Protein AF-A0A397A478-F1 (afdb_monomer_lite)

Foldseek 3Di:
DFQLVVQVVVCVVVVPPPFDKWKWKPPDLQDIHTPPDRGDHCVSVVDDPPIDIDMDGDDDDDDPDDPPPDDQDPQNDPNSVSLQVVQKAKEKEWEFDFPPFAQLQDGDRCCDDPDRDTDIDIDTDGQQAALQRVLQVVLVVDVLAPGSQQKKKFAQAPVPGTPSVDTDQPVVRRPPGSNNRQVVHDPDDDGHYIYIYGHDPVAGSVQQVQWDKDWDADDPPDPVCVPVPDRIGIGTHHQQAFQLNVVVSVCCVRDPDDPDPDPDDDDPDDDWDFDDDVVPHTPDIDDRRHGPNVVPPDPPDD

Radius of gyration: 30.23 Å; chains: 1; bounding box: 78×45×81 Å

Secondary structure (DSSP, 8-state):
-BHHHHHHHHHHHHT--S--EEEEEEEETTEEEE---TTSBTTTTT--TT-EEEEEE------SS---S----SS-SHHHHHHHHHHEEEEEEEE-BPPTT--GGG---B---TTS---EEEEEEETT-BHHHHHHHHHHH-TT--SGGGEEEE---TTTS--TTS---HHHHTT-BHHHHHHTT-SS-PPPEEEEEEPPTT--HHHHHHSEEEEE---TT-GGGTT-S-S-EEEEE-TT-BHHHHHHHHHHHHSPPPS-------------EEEEETTTEEEEEE-TTSBHHHHT------

Sequence (302 aa):
MTVSELSRLIQQHLRTPAAPLDMYELLQPESINLLDNPHATLVDSELQHGDIIVVQESIPPPNNRNDQDHVLPTYPSAPLYFDYLLNRVDISFYEVVLPANCSPSRAPLLCLDQQDKVVTTTLTCLLSQSYDSIVAQLAAHVTAIPDALHVRLFPSSSSSGPKLDAPFLHRTSRQLTLRGMVDATQASPHPLSLYYQVLPPSFSILDLERMVKWTLHLSPYEPRWLHASLHVHELLLDPADTVEDALVKLQAHILPPRDDDKEEDGSVMTWHLVETRDRSTIVKIHPPDTAVASVFVSPSAP

InterPro domains:
  IPR024729 Ubiquitin carboxyl-terminal hydrolase 7, ICP0-binding domain [PF12436] (2-176)

Structure (mmCIF, N/CA/C/O backbone):
data_AF-A0A397A478-F1
#
_entry.id   AF-A0A397A478-F1
#
loop_
_atom_site.group_PDB
_atom_site.id
_atom_site.type_symbol
_atom_site.label_atom_id
_atom_site.label_alt_id
_atom_site.label_comp_id
_atom_site.label_asym_id
_atom_site.label_entity_id
_atom_site.label_seq_id
_atom_site.pdbx_PDB_ins_code
_atom_site.Cartn_x
_atom_site.Cartn_y
_atom_site.Cartn_z
_atom_site.occupancy
_atom_site.B_iso_or_equiv
_atom_site.auth_seq_id
_atom_site.auth_comp_id
_atom_site.auth_asym_id
_atom_site.auth_atom_id
_atom_site.pdbx_PDB_model_num
ATOM 1 N N . MET A 1 1 ? -31.685 -8.126 39.327 1.00 88.38 1 MET A N 1
ATOM 2 C CA . MET A 1 1 ? -30.927 -6.948 38.878 1.00 88.38 1 MET A CA 1
ATOM 3 C C . MET A 1 1 ? -31.199 -6.770 37.399 1.00 88.38 1 MET A C 1
ATOM 5 O O . MET A 1 1 ? -31.080 -7.753 36.671 1.00 88.38 1 MET A O 1
ATOM 9 N N . THR A 1 2 ? -31.636 -5.588 36.981 1.00 94.38 2 THR A N 1
ATOM 10 C CA . THR A 1 2 ? -31.838 -5.231 35.564 1.00 94.38 2 THR A CA 1
ATOM 11 C C . THR A 1 2 ? -30.630 -4.485 34.998 1.00 94.38 2 THR A C 1
ATOM 13 O O . THR A 1 2 ? -29.781 -4.002 35.754 1.00 94.38 2 THR A O 1
ATOM 16 N N . VAL A 1 3 ? -30.557 -4.356 33.671 1.00 92.38 3 VAL A N 1
ATOM 17 C CA . VAL A 1 3 ? -29.523 -3.561 32.982 1.00 92.38 3 VAL A CA 1
ATOM 18 C C . VAL A 1 3 ? -29.528 -2.097 33.452 1.00 92.38 3 VAL A C 1
ATOM 20 O O . VAL A 1 3 ? -28.476 -1.531 33.741 1.00 92.38 3 VAL A O 1
ATOM 23 N N . SER A 1 4 ? -30.705 -1.487 33.623 1.00 92.00 4 SER A N 1
ATOM 24 C CA . SER A 1 4 ? -30.831 -0.111 34.144 1.00 92.00 4 SER A CA 1
ATOM 25 C C . SER A 1 4 ? -30.367 0.041 35.598 1.00 92.00 4 SER A C 1
ATOM 27 O O . SER A 1 4 ? -29.719 1.033 35.940 1.00 92.00 4 SER A O 1
ATOM 29 N N . GLU A 1 5 ? -30.649 -0.938 36.464 1.00 93.00 5 GLU A N 1
ATOM 30 C CA . GLU A 1 5 ? -30.133 -0.952 37.838 1.00 93.00 5 GLU A CA 1
ATOM 31 C C . GLU A 1 5 ? -28.605 -1.050 37.865 1.00 93.00 5 GLU A C 1
ATOM 33 O O . GLU A 1 5 ? -27.964 -0.347 38.649 1.00 93.00 5 GLU A O 1
ATOM 38 N N . LEU A 1 6 ? -28.030 -1.881 36.992 1.00 91.75 6 LEU A N 1
ATOM 39 C CA . LEU A 1 6 ? -26.586 -2.025 36.839 1.00 91.75 6 LEU A CA 1
ATOM 40 C C . LEU A 1 6 ? -25.936 -0.732 36.327 1.00 91.75 6 LEU A C 1
ATOM 42 O O . LEU A 1 6 ? -24.971 -0.267 36.930 1.00 91.75 6 LEU A O 1
ATOM 46 N N . SER A 1 7 ? -26.505 -0.102 35.296 1.00 91.62 7 SER A N 1
ATOM 47 C CA . SER A 1 7 ? -26.047 1.196 34.778 1.00 91.62 7 SER A CA 1
ATOM 48 C C . SER A 1 7 ? -25.983 2.256 35.883 1.00 91.62 7 SER A C 1
ATOM 50 O O . SER A 1 7 ? -24.953 2.904 36.077 1.00 91.62 7 SER A O 1
ATOM 52 N N . ARG A 1 8 ? -27.032 2.352 36.713 1.00 90.56 8 ARG A N 1
ATOM 53 C CA . ARG A 1 8 ? -27.071 3.270 37.863 1.00 90.56 8 ARG A CA 1
ATOM 54 C C . ARG A 1 8 ? -25.961 2.981 38.879 1.00 90.56 8 ARG A C 1
ATOM 56 O O . ARG A 1 8 ? -25.372 3.916 39.420 1.00 90.56 8 ARG A O 1
ATOM 63 N N . LEU A 1 9 ? -25.681 1.709 39.173 1.00 92.19 9 LEU A N 1
ATOM 64 C CA . LEU A 1 9 ? -24.599 1.322 40.090 1.00 92.19 9 LEU A CA 1
ATOM 65 C C . LEU A 1 9 ? -23.220 1.678 39.521 1.00 92.19 9 LEU A C 1
ATOM 67 O O . LEU A 1 9 ? -22.371 2.182 40.258 1.00 92.19 9 LEU A O 1
ATOM 71 N N . ILE A 1 10 ? -23.012 1.475 38.219 1.00 91.44 10 ILE A N 1
ATOM 72 C CA . ILE A 1 10 ? -21.771 1.841 37.529 1.00 91.44 10 ILE A CA 1
ATOM 73 C C . ILE A 1 10 ? -21.575 3.360 37.547 1.00 91.44 10 ILE A C 1
ATOM 75 O O . ILE A 1 10 ? -20.509 3.819 37.943 1.00 91.44 10 ILE A O 1
ATOM 79 N N . GLN A 1 11 ? -22.602 4.151 37.226 1.00 89.88 11 GLN A N 1
ATOM 80 C CA . GLN A 1 11 ? -22.549 5.619 37.322 1.00 89.88 11 GLN A CA 1
ATOM 81 C C . GLN A 1 11 ? -22.180 6.090 38.737 1.00 89.88 11 GLN A C 1
ATOM 83 O O . GLN A 1 11 ? -21.323 6.958 38.914 1.00 89.88 11 GLN A O 1
ATOM 88 N N . GLN A 1 12 ? -22.779 5.479 39.769 1.00 89.56 12 GLN A N 1
ATOM 89 C CA . GLN A 1 12 ? -22.437 5.767 41.166 1.00 89.56 12 GLN A CA 1
ATOM 90 C C . GLN A 1 12 ? -20.972 5.447 41.482 1.00 89.56 12 GLN A C 1
ATOM 92 O O . GLN A 1 12 ? -20.322 6.203 42.206 1.00 89.56 12 GLN A O 1
ATOM 97 N N . HIS A 1 13 ? -20.449 4.349 40.936 1.00 89.44 13 HIS A N 1
ATOM 98 C CA . HIS A 1 13 ? -19.063 3.937 41.128 1.00 89.44 13 HIS A CA 1
ATOM 99 C C . HIS A 1 13 ? -18.068 4.854 40.400 1.00 89.44 13 HIS A C 1
ATOM 101 O O . HIS A 1 13 ? -17.088 5.294 40.999 1.00 89.44 13 HIS A O 1
ATOM 107 N N . LEU A 1 14 ? -18.349 5.186 39.136 1.00 87.25 14 LEU A N 1
ATOM 108 C CA . LEU A 1 14 ? -17.526 6.058 38.292 1.00 87.25 14 LEU A CA 1
ATOM 109 C C . LEU A 1 14 ? -17.574 7.531 38.716 1.00 87.25 14 LEU A C 1
ATOM 111 O O . LEU A 1 14 ? -16.766 8.329 38.247 1.00 87.25 14 LEU A O 1
ATOM 115 N N . ARG A 1 15 ? -18.495 7.898 39.619 1.00 85.88 15 ARG A N 1
ATOM 116 C CA . ARG A 1 15 ? -18.748 9.284 40.050 1.00 85.88 15 ARG A CA 1
ATOM 117 C C . ARG A 1 15 ? -19.079 10.212 38.876 1.00 85.88 15 ARG A C 1
ATOM 119 O O . ARG A 1 15 ? -18.847 11.417 38.965 1.00 85.88 15 ARG A O 1
ATOM 126 N N . THR A 1 16 ? -19.639 9.663 37.800 1.00 72.94 16 THR A N 1
ATOM 127 C CA . THR A 1 16 ? -20.087 10.414 36.628 1.00 72.94 16 THR A CA 1
ATOM 128 C C . THR A 1 16 ? -21.552 10.825 36.824 1.00 72.94 16 THR A C 1
ATOM 130 O O . THR A 1 16 ? -22.428 9.971 36.992 1.00 72.94 16 THR A O 1
ATOM 133 N N . PRO A 1 17 ? -21.859 12.134 36.896 1.00 62.59 17 PRO A N 1
ATOM 134 C CA . PRO A 1 17 ? -23.212 12.593 37.182 1.00 62.59 17 PRO A CA 1
ATOM 135 C C . PRO A 1 17 ? -24.115 12.456 35.950 1.00 62.59 17 PRO A C 1
ATOM 137 O O . PRO A 1 17 ? -23.878 13.109 34.944 1.00 62.59 17 PRO A O 1
ATOM 140 N N . ALA A 1 18 ? -25.178 11.652 36.072 1.00 66.44 18 ALA A N 1
ATOM 141 C CA . ALA A 1 18 ? -26.400 11.622 35.248 1.00 66.44 18 ALA A CA 1
ATOM 142 C C . ALA A 1 18 ? -26.272 11.501 33.711 1.00 66.44 18 ALA A C 1
ATOM 144 O O . ALA A 1 18 ? -27.301 11.460 33.035 1.00 66.44 18 ALA A O 1
ATOM 145 N N . ALA A 1 19 ? -25.065 11.423 33.151 1.00 73.75 19 ALA A N 1
ATOM 146 C CA . ALA A 1 19 ? -24.869 11.203 31.729 1.00 73.75 19 ALA A CA 1
ATOM 147 C C . ALA A 1 19 ? -25.345 9.786 31.360 1.00 73.75 19 ALA A C 1
ATOM 149 O O . ALA A 1 19 ? -24.976 8.826 32.052 1.00 73.75 19 ALA A O 1
ATOM 150 N N . PRO A 1 20 ? -26.181 9.631 30.316 1.00 83.44 20 PRO A N 1
ATOM 151 C CA . PRO A 1 20 ? -26.543 8.311 29.818 1.00 83.44 20 PRO A CA 1
ATOM 152 C C . PRO A 1 20 ? -25.269 7.538 29.455 1.00 83.44 20 PRO A C 1
ATOM 154 O O . PRO A 1 20 ? -24.313 8.120 28.942 1.00 83.44 20 PRO A O 1
ATOM 157 N N . LEU A 1 21 ? -25.243 6.251 29.799 1.00 89.31 21 LEU A N 1
ATOM 158 C CA . LEU A 1 21 ? -24.135 5.358 29.480 1.00 89.31 21 LEU A CA 1
ATOM 159 C C . LEU A 1 21 ? -24.593 4.333 28.454 1.00 89.31 21 LEU A C 1
ATOM 161 O O . LEU A 1 21 ? -25.630 3.695 28.649 1.00 89.31 21 LEU A O 1
ATOM 165 N N . ASP A 1 22 ? -23.758 4.108 27.449 1.00 92.19 22 ASP A N 1
ATOM 166 C CA . ASP A 1 22 ? -23.839 2.908 26.632 1.00 92.19 22 ASP A CA 1
ATOM 167 C C . ASP A 1 22 ? -23.056 1.807 27.348 1.00 92.19 22 ASP A C 1
ATOM 169 O O . ASP A 1 22 ? -21.901 2.001 27.748 1.00 92.19 22 ASP A O 1
ATOM 173 N N . MET A 1 23 ? -23.688 0.651 27.521 1.00 94.06 23 MET A N 1
ATOM 174 C CA . MET A 1 23 ? -23.064 -0.523 28.118 1.00 94.06 23 MET A CA 1
ATOM 175 C C . MET A 1 23 ? -22.967 -1.621 27.075 1.00 94.06 23 MET A C 1
ATOM 177 O O . MET A 1 23 ? -23.972 -1.992 26.473 1.00 94.06 23 MET A O 1
ATOM 181 N N . TYR A 1 24 ? -21.773 -2.162 26.903 1.00 95.56 24 TYR A N 1
ATOM 182 C CA . TYR A 1 24 ? -21.497 -3.237 25.972 1.00 95.56 24 TYR A CA 1
ATOM 183 C C . TYR A 1 24 ? -20.975 -4.453 26.721 1.00 95.56 24 TYR A C 1
ATOM 185 O O . TYR A 1 24 ? -20.144 -4.330 27.618 1.00 95.56 24 TYR A O 1
ATOM 193 N N . GLU A 1 25 ? -21.421 -5.629 26.327 1.00 95.56 25 GLU A N 1
ATOM 194 C CA . GLU A 1 25 ? -20.822 -6.894 26.711 1.00 95.56 25 GLU A CA 1
ATOM 195 C C . GLU A 1 25 ? -19.693 -7.237 25.733 1.00 95.56 25 GLU A C 1
ATOM 197 O O . GLU A 1 25 ? -19.892 -7.279 24.516 1.00 95.56 25 GLU A O 1
ATOM 202 N N . LEU A 1 26 ? -18.494 -7.472 26.266 1.00 95.19 26 LEU A N 1
ATOM 203 C CA . LEU A 1 26 ? -17.342 -7.944 25.505 1.00 95.19 26 LEU A CA 1
ATOM 204 C C . LEU A 1 26 ? -17.299 -9.476 25.570 1.00 95.19 26 LEU A C 1
ATOM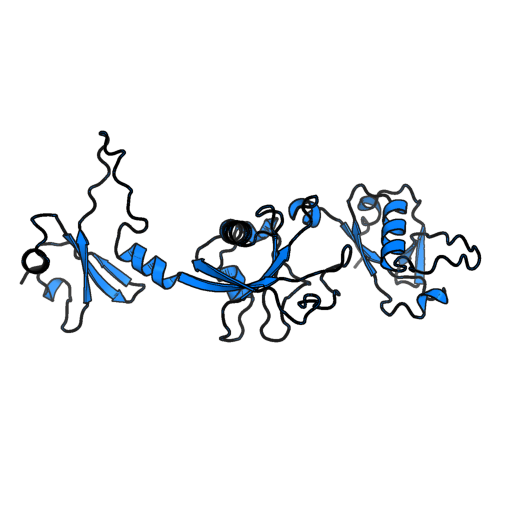 206 O O . LEU A 1 26 ? -16.738 -10.039 26.509 1.00 95.19 26 LEU A O 1
ATOM 210 N N . LEU A 1 27 ? -17.865 -10.135 24.556 1.00 91.69 27 LEU A N 1
ATOM 211 C CA . LEU A 1 27 ? -17.805 -11.595 24.417 1.00 91.69 27 LEU A CA 1
ATOM 212 C C . LEU A 1 27 ? -16.428 -12.036 23.905 1.00 91.69 27 LEU A C 1
ATOM 214 O O . LEU A 1 27 ? -15.796 -12.942 24.446 1.00 91.69 27 LEU A O 1
ATOM 218 N N . GLN A 1 28 ? -15.964 -11.376 22.844 1.00 91.25 28 GLN A N 1
ATOM 219 C CA . GLN A 1 28 ? -14.652 -11.541 22.216 1.00 91.25 28 GLN A CA 1
ATOM 220 C C . GLN A 1 28 ? -14.217 -10.188 21.637 1.00 91.25 28 GLN A C 1
ATOM 222 O O . GLN A 1 28 ? -15.081 -9.347 21.391 1.00 91.25 28 GLN A O 1
ATOM 227 N N . PRO A 1 29 ? -12.921 -9.948 21.376 1.00 87.25 29 PRO A N 1
ATOM 228 C CA . PRO A 1 29 ? -12.470 -8.701 20.752 1.00 87.25 29 PRO A CA 1
ATOM 229 C C . PRO A 1 29 ? -13.237 -8.317 19.471 1.00 87.25 29 PRO A C 1
ATOM 231 O O . PRO A 1 29 ? -13.472 -7.137 19.233 1.00 87.25 29 PRO A O 1
ATOM 234 N N . GLU A 1 30 ? -13.655 -9.301 18.669 1.00 90.44 30 GLU A N 1
ATOM 235 C CA . GLU A 1 30 ? -14.424 -9.128 17.428 1.00 90.44 30 GLU A CA 1
ATOM 236 C C . GLU A 1 30 ? -15.945 -9.029 17.657 1.00 90.44 30 GLU A C 1
ATOM 238 O O . GLU A 1 30 ? -16.684 -8.665 16.742 1.00 90.44 30 GLU A O 1
ATOM 243 N N . SER A 1 31 ? -16.428 -9.391 18.850 1.00 93.12 31 SER A N 1
ATOM 244 C CA . SER A 1 31 ? -17.849 -9.555 19.169 1.00 93.12 31 SER A CA 1
ATOM 245 C C . SER A 1 31 ? -18.213 -8.788 20.435 1.00 93.12 31 SER A C 1
ATOM 247 O O . SER A 1 31 ? -18.041 -9.274 21.556 1.00 93.12 31 SER A O 1
ATOM 249 N N . ILE A 1 32 ? -18.751 -7.586 20.234 1.00 94.19 32 ILE A N 1
ATOM 250 C CA . ILE A 1 32 ? -19.126 -6.651 21.296 1.00 94.19 32 ILE A CA 1
ATOM 251 C C . ILE A 1 32 ? -20.595 -6.280 21.124 1.00 94.19 32 ILE A C 1
ATOM 253 O O . ILE A 1 32 ? -20.964 -5.651 20.131 1.00 94.19 32 ILE A O 1
ATOM 257 N N . ASN A 1 33 ? -21.423 -6.650 22.098 1.00 92.94 33 ASN A N 1
ATOM 258 C CA . ASN A 1 33 ? -22.874 -6.498 22.026 1.00 92.94 33 ASN A CA 1
ATOM 259 C C . ASN A 1 33 ? -23.348 -5.342 22.898 1.00 92.94 33 ASN A C 1
ATOM 261 O O . ASN A 1 33 ? -22.976 -5.251 24.062 1.00 92.94 33 ASN A O 1
ATOM 265 N N . LEU A 1 34 ? -24.194 -4.466 22.359 1.00 93.88 34 LEU A N 1
ATOM 266 C CA . LEU A 1 34 ? -24.833 -3.415 23.147 1.00 93.88 34 LEU A CA 1
ATOM 267 C C . LEU A 1 34 ? -25.937 -4.019 24.028 1.00 93.88 34 LEU A C 1
ATOM 269 O O . LEU A 1 34 ? -26.804 -4.734 23.534 1.00 93.88 34 LEU A O 1
ATOM 273 N N . LEU A 1 35 ? -25.942 -3.672 25.313 1.00 93.62 35 LEU A N 1
ATOM 274 C CA . LEU A 1 35 ? -27.022 -3.992 26.246 1.00 93.62 35 LEU A CA 1
ATOM 275 C C . LEU A 1 35 ? -28.136 -2.945 26.106 1.00 93.62 35 LEU A C 1
ATOM 277 O O . LEU A 1 35 ? -28.264 -2.022 26.911 1.00 93.62 35 LEU A O 1
ATOM 281 N N . ASP A 1 36 ? -28.912 -3.068 25.032 1.00 88.62 36 ASP A N 1
ATOM 282 C CA . ASP A 1 36 ? -29.881 -2.071 24.568 1.00 88.62 36 ASP A CA 1
ATOM 283 C C . ASP A 1 36 ? -31.212 -2.072 25.338 1.00 88.62 36 ASP A C 1
ATOM 285 O O . ASP A 1 36 ? -31.909 -1.055 25.378 1.00 88.62 36 ASP A O 1
ATOM 289 N N . ASN A 1 37 ? -31.569 -3.190 25.976 1.00 91.88 37 ASN A N 1
ATOM 290 C CA . ASN A 1 37 ? -32.809 -3.329 26.727 1.00 91.88 37 ASN A CA 1
ATOM 291 C C . ASN A 1 37 ? -32.610 -3.005 28.223 1.00 91.88 37 ASN A C 1
ATOM 293 O O . ASN A 1 37 ? -32.186 -3.871 28.993 1.00 91.88 37 ASN A O 1
ATOM 297 N N . PRO A 1 38 ? -33.003 -1.806 28.700 1.00 89.56 38 PRO A N 1
ATOM 298 C CA . PRO A 1 38 ? -32.800 -1.396 30.092 1.00 89.56 38 PRO A CA 1
ATOM 299 C C . PRO A 1 38 ? -33.624 -2.212 31.100 1.00 89.56 38 PRO A C 1
ATOM 301 O O . PRO A 1 38 ? -33.331 -2.186 32.302 1.00 89.56 38 PRO A O 1
ATOM 304 N N . HIS A 1 39 ? -34.673 -2.896 30.636 1.00 94.06 39 HIS A N 1
ATOM 305 C CA . HIS A 1 39 ? -35.588 -3.677 31.465 1.00 94.06 39 HIS A CA 1
ATOM 306 C C . HIS A 1 39 ? -35.244 -5.165 31.498 1.00 94.06 39 HIS A C 1
ATOM 308 O O . HIS A 1 39 ? -35.776 -5.869 32.357 1.00 94.06 39 HIS A O 1
ATOM 314 N N . ALA A 1 40 ? -34.359 -5.634 30.613 1.00 93.00 40 ALA A N 1
ATOM 315 C CA . ALA A 1 40 ? -33.864 -7.001 30.660 1.00 93.00 40 ALA A CA 1
ATOM 316 C C . ALA A 1 40 ? -33.177 -7.257 32.008 1.00 93.00 40 ALA A C 1
ATOM 318 O O . ALA A 1 40 ? -32.459 -6.398 32.544 1.00 93.00 40 ALA A O 1
ATOM 319 N N . THR A 1 41 ? -33.426 -8.430 32.590 1.00 93.75 41 THR A N 1
ATOM 320 C CA . THR A 1 41 ? -32.616 -8.887 33.717 1.00 93.75 41 THR A CA 1
ATOM 321 C C . THR A 1 41 ? -31.246 -9.313 33.207 1.00 93.75 41 THR A C 1
ATOM 323 O O . THR A 1 41 ? -31.096 -9.676 32.046 1.00 93.75 41 THR A O 1
ATOM 326 N N . LEU A 1 42 ? -30.236 -9.315 34.077 1.00 90.50 42 LEU A N 1
ATOM 327 C CA . LEU A 1 42 ? -28.903 -9.780 33.672 1.00 90.50 42 LEU A CA 1
ATOM 328 C C . LEU A 1 42 ? -28.905 -11.236 33.183 1.00 90.50 42 LEU A C 1
ATOM 330 O O . LEU A 1 42 ? -28.100 -11.587 32.336 1.00 90.50 42 LEU A O 1
ATOM 334 N N . VAL A 1 43 ? -29.836 -12.057 33.682 1.00 90.25 43 VAL A N 1
ATOM 335 C CA . VAL A 1 43 ? -30.025 -13.439 33.220 1.00 90.25 43 VAL A CA 1
ATOM 336 C C . VAL A 1 43 ? -30.632 -13.469 31.816 1.00 90.25 43 VAL A C 1
ATOM 338 O O . VAL A 1 43 ? -30.203 -14.277 31.001 1.00 90.25 43 VAL A O 1
ATOM 341 N N . ASP A 1 44 ? -31.589 -12.581 31.517 1.00 91.06 44 ASP A N 1
ATOM 342 C CA . ASP A 1 44 ? -32.181 -12.464 30.173 1.00 91.06 44 ASP A CA 1
ATOM 343 C C . ASP A 1 44 ? -31.168 -11.954 29.139 1.00 91.06 44 ASP A C 1
ATOM 345 O O . ASP A 1 44 ? -31.293 -12.254 27.957 1.00 91.06 44 ASP A O 1
ATOM 349 N N . SER A 1 45 ? -30.173 -11.183 29.585 1.00 88.88 45 SER A N 1
ATOM 350 C CA . SER A 1 45 ? -29.025 -10.755 28.777 1.00 88.88 45 SER A CA 1
ATOM 351 C C . SER A 1 45 ? -27.908 -11.801 28.704 1.00 88.88 45 SER A C 1
ATOM 353 O O . SER A 1 45 ? -26.837 -11.479 28.216 1.00 88.88 45 SER A O 1
ATOM 355 N N . GLU A 1 46 ? -28.133 -13.014 29.219 1.00 91.00 46 GLU A N 1
ATOM 356 C CA . GLU A 1 46 ? -27.163 -14.118 29.256 1.00 91.00 46 GLU A CA 1
ATOM 357 C C . GLU A 1 46 ? -25.840 -13.814 29.989 1.00 91.00 46 GLU A C 1
ATOM 359 O O . GLU A 1 46 ? -24.914 -14.615 29.910 1.00 91.00 46 GLU A O 1
ATOM 364 N N . LEU A 1 47 ? -25.777 -12.741 30.791 1.00 91.44 47 LEU A N 1
ATOM 365 C CA . LEU A 1 47 ? -24.573 -12.352 31.530 1.00 91.44 47 LEU A CA 1
ATOM 366 C C . LEU A 1 47 ? -24.244 -13.358 32.644 1.00 91.44 47 LEU A C 1
ATOM 368 O O . LEU A 1 47 ? -25.054 -13.643 33.535 1.00 91.44 47 LEU A O 1
ATOM 372 N N . GLN A 1 48 ? -23.008 -13.838 32.638 1.00 90.19 48 GLN A N 1
ATOM 373 C CA . GLN A 1 48 ? -22.438 -14.821 33.547 1.00 90.19 48 GLN A CA 1
ATOM 374 C C . GLN A 1 48 ? -21.302 -14.240 34.396 1.00 90.19 48 GLN A C 1
ATOM 376 O O . GLN A 1 48 ? -20.794 -13.132 34.214 1.00 90.19 48 GLN A O 1
ATOM 381 N N . HIS A 1 49 ? -20.896 -15.015 35.401 1.00 90.25 49 HIS A N 1
ATOM 382 C CA . HIS A 1 49 ? -19.732 -14.669 36.202 1.00 90.25 49 HIS A CA 1
ATOM 383 C C . HIS A 1 49 ? -18.454 -14.781 35.364 1.00 90.25 49 HIS A C 1
ATOM 385 O O . HIS A 1 49 ? -18.109 -15.871 34.915 1.00 90.25 49 HIS A O 1
ATOM 391 N N . GLY A 1 50 ? -17.727 -13.673 35.240 1.00 90.50 50 GLY A N 1
ATOM 392 C CA . GLY A 1 50 ? -16.500 -13.587 34.447 1.00 90.50 50 GLY A CA 1
ATOM 393 C C . GLY A 1 50 ? -16.637 -12.704 33.209 1.00 90.50 50 GLY A C 1
ATOM 394 O O . GLY A 1 50 ? -15.610 -12.316 32.654 1.00 90.50 50 GLY A O 1
ATOM 395 N N . ASP A 1 51 ? -17.864 -12.331 32.833 1.00 94.19 51 ASP A N 1
ATOM 396 C CA . ASP A 1 51 ? -18.107 -11.465 31.681 1.00 94.19 51 ASP A CA 1
ATOM 397 C C . ASP A 1 51 ? -17.620 -10.038 31.923 1.00 94.19 51 ASP A C 1
ATOM 399 O O . ASP A 1 51 ? -17.590 -9.526 33.051 1.00 94.19 51 ASP A O 1
ATOM 403 N N . ILE A 1 52 ? -17.232 -9.386 30.830 1.00 95.19 52 ILE A N 1
ATOM 404 C CA . ILE A 1 52 ? -16.655 -8.048 30.844 1.00 95.19 52 ILE A CA 1
ATOM 405 C C . ILE A 1 52 ? -17.672 -7.069 30.268 1.00 95.19 52 ILE A C 1
ATOM 407 O O . ILE A 1 52 ? -18.089 -7.189 29.118 1.00 95.19 52 ILE A O 1
ATOM 411 N N . ILE A 1 53 ? -18.019 -6.055 31.061 1.00 94.75 53 ILE A N 1
ATOM 412 C CA . ILE A 1 53 ? -18.875 -4.952 30.625 1.00 94.75 53 ILE A CA 1
ATOM 413 C C . ILE A 1 53 ? -18.006 -3.730 30.349 1.00 94.75 53 ILE A C 1
ATOM 415 O O . ILE A 1 53 ? -17.329 -3.213 31.241 1.00 94.75 53 ILE A O 1
ATOM 419 N N . VAL A 1 54 ? -18.049 -3.261 29.109 1.00 94.94 54 VAL A N 1
ATOM 420 C CA . VAL A 1 54 ? -17.420 -2.021 28.661 1.00 94.94 54 VAL A CA 1
ATOM 421 C C . VAL A 1 54 ? -18.458 -0.913 28.722 1.00 94.94 54 VAL A C 1
ATOM 423 O O . VAL A 1 54 ? -19.570 -1.063 28.224 1.00 94.94 54 VAL A O 1
ATOM 426 N N . VAL A 1 55 ? -18.103 0.213 29.332 1.00 92.94 55 VAL A N 1
ATOM 427 C CA . VAL A 1 55 ? -19.009 1.353 29.489 1.00 92.94 55 VAL A CA 1
ATOM 428 C C . VAL A 1 55 ? -18.393 2.610 28.906 1.00 92.94 55 VAL A C 1
ATOM 430 O O . VAL A 1 55 ? -17.197 2.854 29.061 1.00 92.94 55 VAL A O 1
ATOM 433 N N . GLN A 1 56 ? -19.221 3.416 28.255 1.00 90.38 56 GLN A N 1
ATOM 434 C CA . GLN A 1 56 ? -18.851 4.737 27.757 1.00 90.38 56 GLN A CA 1
ATOM 435 C C . GLN A 1 56 ? -20.015 5.706 27.951 1.00 90.38 56 GLN A C 1
ATOM 437 O O . GLN A 1 56 ? -21.168 5.287 28.049 1.00 90.38 56 GLN A O 1
ATOM 442 N N . GLU A 1 57 ? -19.725 7.001 27.990 1.00 88.50 57 GLU A N 1
ATOM 443 C CA . GLU A 1 57 ? -20.774 8.019 27.919 1.00 88.50 57 GLU A CA 1
ATOM 444 C C . GLU A 1 57 ? -21.457 7.953 26.547 1.00 88.50 57 GLU A C 1
ATOM 446 O O . GLU A 1 57 ? -20.785 7.875 25.516 1.00 88.50 57 GLU A O 1
ATOM 451 N N . SER A 1 58 ? -22.792 7.956 26.531 1.00 85.31 58 SER A N 1
ATOM 452 C CA . SER A 1 58 ? -23.555 7.940 25.286 1.00 85.31 58 SER A CA 1
ATOM 453 C C . SER A 1 58 ? -23.320 9.244 24.530 1.00 85.31 58 SER A C 1
ATOM 455 O O . SER A 1 58 ? -23.532 10.335 25.065 1.00 85.31 58 SER A O 1
ATOM 457 N N . ILE A 1 59 ? -22.924 9.137 23.263 1.00 80.44 59 ILE A N 1
ATOM 458 C CA . ILE A 1 59 ? -22.720 10.298 22.395 1.00 80.44 59 ILE A CA 1
ATOM 459 C C . ILE A 1 59 ? -24.071 10.651 21.756 1.00 80.44 59 ILE A C 1
ATOM 461 O O . ILE A 1 59 ? -24.588 9.863 20.959 1.00 80.44 59 ILE A O 1
ATOM 465 N N . PRO A 1 60 ? -24.680 11.806 22.085 1.00 71.50 60 PRO A N 1
ATOM 466 C CA . PRO A 1 60 ? -25.932 12.209 21.464 1.00 71.50 60 PRO A CA 1
ATOM 467 C C . PRO A 1 60 ? -25.732 12.457 19.959 1.00 71.50 60 PRO A C 1
ATOM 469 O O . PRO A 1 60 ? -24.660 12.906 19.543 1.00 71.50 60 PRO A O 1
ATOM 472 N N . PRO A 1 61 ? -26.751 12.196 19.120 1.00 66.94 61 PRO A N 1
ATOM 473 C CA . PRO A 1 61 ? -26.667 12.495 17.697 1.00 66.94 61 PRO A CA 1
ATOM 474 C C . PRO A 1 61 ? -26.414 13.997 17.490 1.00 66.94 61 PRO A C 1
ATOM 476 O O . PRO A 1 61 ? -26.935 14.809 18.263 1.00 66.94 61 PRO A O 1
ATOM 479 N N . PRO A 1 62 ? -25.649 14.389 16.454 1.00 63.59 62 PRO A N 1
ATOM 480 C CA . PRO A 1 62 ? -25.352 15.792 16.200 1.00 63.59 62 PRO A CA 1
ATOM 481 C C . PRO A 1 62 ? -26.662 16.555 15.981 1.00 63.59 62 PRO A C 1
ATOM 483 O O . PRO A 1 62 ? -27.377 16.337 15.001 1.00 63.59 62 PRO A O 1
ATOM 486 N N . ASN A 1 63 ? -27.004 17.445 16.911 1.00 57.00 63 ASN A N 1
ATOM 487 C CA . ASN A 1 63 ? -28.135 18.342 16.731 1.00 57.00 63 ASN A CA 1
ATOM 488 C C . ASN A 1 63 ? -27.754 19.400 15.685 1.00 57.00 63 ASN A C 1
ATOM 490 O O . ASN A 1 63 ? -26.670 19.971 15.734 1.00 57.00 63 ASN A O 1
ATOM 494 N N . ASN A 1 64 ? -28.672 19.710 14.762 1.00 52.94 64 ASN A N 1
ATOM 495 C CA . ASN A 1 64 ? -28.513 20.690 13.668 1.00 52.94 64 ASN A CA 1
ATOM 496 C C . ASN A 1 64 ? -28.296 22.156 14.126 1.00 52.94 64 ASN A C 1
ATOM 498 O O . ASN A 1 64 ? -28.615 23.093 13.394 1.00 52.94 64 ASN A O 1
ATOM 502 N N . ARG A 1 65 ? -27.833 22.400 15.354 1.00 50.78 65 ARG A N 1
ATOM 503 C CA . ARG A 1 65 ? -27.665 23.731 15.934 1.00 50.78 65 ARG A CA 1
ATOM 504 C C . ARG A 1 65 ? -26.314 23.831 16.640 1.00 50.78 65 ARG A C 1
ATOM 506 O O . ARG A 1 65 ? -26.204 23.491 17.804 1.00 50.78 65 ARG A O 1
ATOM 513 N N . ASN A 1 66 ? -25.341 24.383 15.922 1.00 50.06 66 ASN A N 1
ATOM 514 C CA . ASN A 1 66 ? -24.202 25.142 16.450 1.00 50.06 66 ASN A CA 1
ATOM 515 C C . ASN A 1 66 ? -23.207 24.464 17.416 1.00 50.06 66 ASN A C 1
ATOM 517 O O . ASN A 1 66 ? -22.426 25.185 18.028 1.00 50.06 66 ASN A O 1
ATOM 521 N N . ASP A 1 67 ? -23.123 23.138 17.490 1.00 51.84 67 ASP A N 1
ATOM 522 C CA . ASP A 1 67 ? -22.008 22.469 18.183 1.00 51.84 67 ASP A CA 1
ATOM 523 C C . ASP A 1 67 ? -20.818 22.277 17.223 1.00 51.84 67 ASP A C 1
ATOM 525 O O . ASP A 1 67 ? -20.493 21.167 16.811 1.00 51.84 67 ASP A O 1
ATOM 529 N N . GLN A 1 68 ? -20.189 23.381 16.801 1.00 50.53 68 GLN A N 1
ATOM 530 C CA . GLN A 1 68 ? -18.967 23.346 15.976 1.00 50.53 68 GLN A CA 1
ATOM 531 C C . GLN A 1 68 ? -17.679 23.117 16.791 1.00 50.53 68 GLN A C 1
ATOM 533 O O . GLN A 1 68 ? -16.623 22.927 16.193 1.00 50.53 68 GLN A O 1
ATOM 538 N N . ASP A 1 69 ? -17.762 23.075 18.126 1.00 53.84 69 ASP A N 1
ATOM 539 C CA . ASP A 1 69 ? -16.588 23.035 19.014 1.00 53.84 69 ASP A CA 1
ATOM 540 C C . ASP A 1 69 ? -16.313 21.667 19.669 1.00 53.84 69 ASP A C 1
ATOM 542 O O . ASP A 1 69 ? -15.295 21.499 20.345 1.00 53.84 69 ASP A O 1
ATOM 546 N N . HIS A 1 70 ? -17.163 20.656 19.467 1.00 56.41 70 HIS A N 1
ATOM 547 C CA . HIS A 1 70 ? -16.895 19.312 19.983 1.00 56.41 70 HIS A CA 1
ATOM 548 C C . HIS A 1 70 ? -16.141 18.473 18.948 1.00 56.41 70 HIS A C 1
ATOM 550 O O . HIS A 1 70 ? -16.719 17.953 17.995 1.00 56.41 70 HIS A O 1
ATOM 556 N N . VAL A 1 71 ? -14.827 18.325 19.155 1.00 62.19 71 VAL A N 1
ATOM 557 C CA . VAL A 1 71 ? -14.009 17.343 18.432 1.00 62.19 71 VAL A CA 1
ATOM 558 C C . VAL A 1 71 ? -14.583 15.958 18.724 1.00 62.19 71 VAL A C 1
ATOM 560 O O . VAL A 1 71 ? -14.466 15.456 19.842 1.00 62.19 71 VAL A O 1
ATOM 563 N N . LEU A 1 72 ? -15.239 15.358 17.729 1.00 68.06 72 LEU A N 1
ATOM 564 C CA . LEU A 1 72 ? -15.742 13.994 17.839 1.00 68.06 72 LEU A CA 1
ATOM 565 C C . LEU A 1 72 ? -14.568 13.040 18.114 1.00 68.06 72 LEU A C 1
ATOM 567 O O . LEU A 1 72 ? -13.513 13.176 17.485 1.00 68.06 72 LEU A O 1
ATOM 571 N N . PRO A 1 73 ? -14.726 12.075 19.035 1.00 75.44 73 PRO A N 1
ATOM 572 C CA . PRO A 1 73 ? -13.691 11.085 19.287 1.00 75.44 73 PRO A CA 1
ATOM 573 C C . PRO A 1 73 ? -13.426 10.262 18.022 1.00 75.44 73 PRO A C 1
ATOM 575 O O . PRO A 1 73 ? -14.358 9.889 17.309 1.00 75.44 73 PRO A O 1
ATOM 578 N N . THR A 1 74 ? -12.155 9.933 17.772 1.00 82.81 74 THR A N 1
ATOM 579 C CA . THR A 1 74 ? -11.729 9.118 16.618 1.00 82.81 74 THR A CA 1
ATOM 580 C C . THR A 1 74 ? -12.466 7.777 16.552 1.00 82.81 74 THR A C 1
ATOM 582 O O . THR A 1 74 ? -12.773 7.298 15.464 1.00 82.81 74 THR A O 1
ATOM 585 N N . TYR A 1 75 ? -12.786 7.200 17.715 1.00 88.25 75 TYR A N 1
ATOM 586 C CA . TYR A 1 75 ? -13.569 5.974 17.855 1.00 88.25 75 TYR A CA 1
ATOM 587 C C . TYR A 1 75 ? -14.745 6.243 18.807 1.00 88.25 75 TYR A C 1
ATOM 589 O O . TYR A 1 75 ? -14.555 6.224 20.022 1.00 88.25 75 TYR A O 1
ATOM 597 N N . PRO A 1 76 ? -15.947 6.545 18.282 1.00 88.44 76 PRO A N 1
ATOM 598 C CA . PRO A 1 76 ? -17.090 6.982 19.091 1.00 88.44 76 PRO A CA 1
ATOM 599 C C . PRO A 1 76 ? -17.808 5.852 19.839 1.00 88.44 76 PRO A C 1
ATOM 601 O O . PRO A 1 76 ? -18.731 6.109 20.609 1.00 88.44 76 PRO A O 1
ATOM 604 N N . SER A 1 77 ? -17.430 4.596 19.606 1.00 91.06 77 SER A N 1
ATOM 605 C CA . SER A 1 77 ? -18.036 3.452 20.280 1.00 91.06 77 SER A CA 1
ATOM 606 C C . SER A 1 77 ? -17.006 2.393 20.648 1.00 91.06 77 SER A C 1
ATOM 608 O O . SER A 1 77 ? -15.986 2.244 19.967 1.00 91.06 77 SER A O 1
ATOM 610 N N . ALA A 1 78 ? -17.300 1.629 21.702 1.00 92.06 78 ALA A N 1
ATOM 611 C CA . ALA A 1 78 ? -16.488 0.491 22.112 1.00 92.06 78 ALA A CA 1
ATOM 612 C C . ALA A 1 78 ? -16.248 -0.506 20.958 1.00 92.06 78 ALA A C 1
ATOM 614 O O . ALA A 1 78 ? -15.078 -0.801 20.711 1.00 92.06 78 ALA A O 1
ATOM 615 N N . PRO A 1 79 ? -17.259 -0.948 20.173 1.00 93.38 79 PRO A N 1
ATOM 616 C CA . PRO A 1 79 ? -17.019 -1.809 19.012 1.00 93.38 79 PRO A CA 1
ATOM 617 C C . PRO A 1 79 ? -15.974 -1.256 18.032 1.00 93.38 79 PRO A C 1
ATOM 619 O O . PRO A 1 79 ? -15.074 -1.982 17.622 1.00 93.38 79 PRO A O 1
ATOM 622 N N . LEU A 1 80 ? -16.033 0.041 17.706 1.00 91.88 80 LEU A N 1
ATOM 623 C CA . LEU A 1 80 ? -15.067 0.671 16.796 1.00 91.88 80 LEU A CA 1
ATOM 624 C C . LEU A 1 80 ? -13.664 0.783 17.405 1.00 91.88 80 LEU A C 1
ATOM 626 O O . LEU A 1 80 ? -12.671 0.673 16.690 1.00 91.88 80 LEU A O 1
ATOM 630 N N . TYR A 1 81 ? -13.563 0.994 18.719 1.00 93.25 81 TYR A N 1
ATOM 631 C CA . TYR A 1 81 ? -12.274 1.018 19.409 1.00 93.25 81 TYR A CA 1
ATOM 632 C C . TYR A 1 81 ? -11.594 -0.357 19.403 1.00 93.25 81 TYR A C 1
ATOM 634 O O . TYR A 1 81 ? -10.391 -0.452 19.159 1.00 93.25 81 TYR A O 1
ATOM 642 N N . PHE A 1 82 ? -12.345 -1.431 19.636 1.00 94.06 82 PHE A N 1
ATOM 643 C CA . PHE A 1 82 ? -11.793 -2.784 19.572 1.00 94.06 82 PHE A CA 1
ATOM 644 C C . PHE A 1 82 ? -11.486 -3.222 18.135 1.00 94.06 82 PHE A C 1
ATOM 646 O O . PHE A 1 82 ? -10.443 -3.836 17.919 1.00 94.06 82 PHE A O 1
ATOM 653 N N . ASP A 1 83 ? -12.295 -2.827 17.145 1.00 92.31 83 ASP A N 1
ATOM 654 C CA . ASP A 1 83 ? -11.949 -3.015 15.729 1.00 92.31 83 ASP A CA 1
ATOM 655 C C . ASP A 1 83 ? -10.626 -2.311 15.380 1.00 92.31 83 ASP A C 1
ATOM 657 O O . ASP A 1 83 ? -9.754 -2.894 14.730 1.00 92.31 83 ASP A O 1
ATOM 661 N N . TYR A 1 84 ? -10.405 -1.097 15.895 1.00 93.31 84 TYR A N 1
ATOM 662 C CA . TYR A 1 84 ? -9.107 -0.431 15.794 1.00 93.31 84 TYR A CA 1
ATOM 663 C C . TYR A 1 84 ? -7.984 -1.270 16.410 1.00 93.31 84 TYR A C 1
ATOM 665 O O . TYR A 1 84 ? -6.966 -1.477 15.753 1.00 93.31 84 TYR A O 1
ATOM 673 N N . LEU A 1 85 ? -8.150 -1.774 17.638 1.00 93.50 85 LEU A N 1
ATOM 674 C CA . LEU A 1 85 ? -7.121 -2.577 18.308 1.00 93.50 85 LEU A CA 1
ATOM 675 C C . LEU A 1 85 ? -6.785 -3.861 17.541 1.00 93.50 85 LEU A C 1
ATOM 677 O O . LEU A 1 85 ? -5.614 -4.222 17.462 1.00 93.50 85 LEU A O 1
ATOM 681 N N . LEU A 1 86 ? -7.786 -4.516 16.956 1.00 92.31 86 LEU A N 1
ATOM 682 C CA . LEU A 1 86 ? -7.619 -5.739 16.170 1.00 92.31 86 LEU A CA 1
ATOM 683 C C . LEU A 1 86 ? -6.937 -5.505 14.825 1.00 92.31 86 LEU A C 1
ATOM 685 O O . LEU A 1 86 ? -6.197 -6.360 14.336 1.00 92.31 86 LEU A O 1
ATOM 689 N N . ASN A 1 87 ? -7.192 -4.356 14.204 1.00 92.81 87 ASN A N 1
ATOM 690 C CA . ASN A 1 87 ? -6.547 -3.998 12.950 1.00 92.81 87 ASN A CA 1
ATOM 691 C C . ASN A 1 87 ? -5.187 -3.329 13.163 1.00 92.81 87 ASN A C 1
ATOM 693 O O . ASN A 1 87 ? -4.403 -3.272 12.217 1.00 92.81 87 ASN A O 1
ATOM 697 N N . ARG A 1 88 ? -4.890 -2.822 14.362 1.00 94.31 88 ARG A N 1
ATOM 698 C CA . ARG A 1 88 ? -3.643 -2.119 14.655 1.00 94.31 88 ARG A CA 1
ATOM 699 C C . ARG A 1 88 ? -2.455 -3.068 14.618 1.00 94.31 88 ARG A C 1
ATOM 701 O O . ARG A 1 88 ? -2.356 -4.006 15.402 1.00 94.31 88 ARG A O 1
ATOM 708 N N . VAL A 1 89 ? -1.504 -2.743 13.755 1.00 93.19 89 VAL A N 1
ATOM 709 C CA . VAL A 1 89 ? -0.259 -3.483 13.587 1.00 93.19 89 VAL A CA 1
ATOM 710 C C . VAL A 1 89 ? 0.918 -2.532 13.454 1.00 93.19 89 VAL A C 1
ATOM 712 O O . VAL A 1 89 ? 0.789 -1.449 12.886 1.00 93.19 89 VAL A O 1
ATOM 715 N N . ASP A 1 90 ? 2.077 -2.957 13.942 1.00 93.88 90 ASP A N 1
ATOM 716 C CA . ASP A 1 90 ? 3.343 -2.309 13.615 1.00 93.88 90 ASP A CA 1
ATOM 717 C C . ASP A 1 90 ? 3.971 -3.052 12.436 1.00 93.88 90 ASP A C 1
ATOM 719 O O . ASP A 1 90 ? 4.142 -4.274 12.475 1.00 93.88 90 ASP A O 1
ATOM 723 N N . ILE A 1 91 ? 4.286 -2.316 11.373 1.00 92.06 91 ILE A N 1
ATOM 724 C CA . ILE A 1 91 ? 4.874 -2.859 10.150 1.00 92.06 91 ILE A CA 1
ATOM 725 C C . ILE A 1 91 ? 6.221 -2.198 9.869 1.00 92.06 91 ILE A C 1
ATOM 727 O O . ILE A 1 91 ? 6.370 -0.978 9.975 1.00 92.06 91 ILE A O 1
ATOM 731 N N . SER A 1 92 ? 7.211 -3.012 9.508 1.00 91.38 92 SER A N 1
ATOM 732 C CA . SER A 1 92 ? 8.542 -2.535 9.132 1.00 91.38 92 SER A CA 1
ATOM 733 C C . SER A 1 92 ? 8.651 -2.352 7.620 1.00 91.38 92 SER A C 1
ATOM 735 O O . SER A 1 92 ? 8.446 -3.290 6.851 1.00 91.38 92 SER A O 1
ATOM 737 N N . PHE A 1 93 ? 9.003 -1.139 7.203 1.00 91.94 93 PHE A N 1
ATOM 738 C CA . PHE A 1 93 ? 9.298 -0.783 5.820 1.00 91.94 93 PHE A CA 1
ATOM 739 C C . PHE A 1 93 ? 10.805 -0.740 5.598 1.00 91.94 93 PHE A C 1
ATO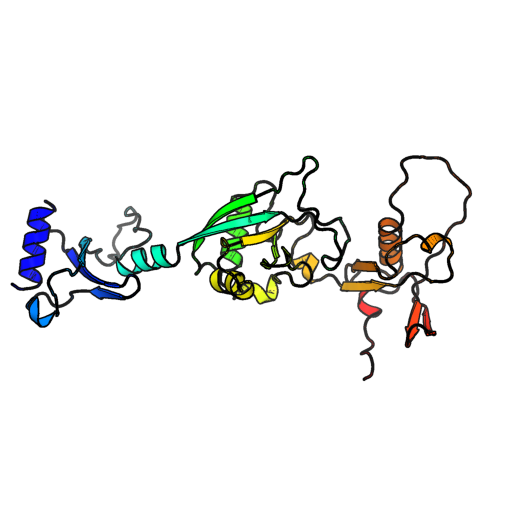M 741 O O . PHE A 1 93 ? 11.508 0.016 6.272 1.00 91.94 93 PHE A O 1
ATOM 748 N N . TYR A 1 94 ? 11.283 -1.525 4.638 1.00 89.06 94 TYR A N 1
ATOM 749 C CA . TYR A 1 94 ? 12.693 -1.614 4.269 1.00 89.06 94 TYR A CA 1
ATOM 750 C C . TYR A 1 94 ? 12.938 -0.951 2.916 1.00 89.06 94 TYR A C 1
ATOM 752 O O . TYR A 1 94 ? 12.281 -1.291 1.929 1.00 89.06 94 TYR A O 1
ATOM 760 N N . GLU A 1 95 ? 13.883 -0.019 2.861 1.00 88.12 95 GLU A N 1
ATOM 761 C CA . GLU A 1 95 ? 14.236 0.639 1.604 1.00 88.12 95 GLU A CA 1
ATOM 762 C C . GLU A 1 95 ? 15.037 -0.299 0.689 1.00 88.12 95 GLU A C 1
ATOM 764 O O . GLU A 1 95 ? 15.921 -1.040 1.130 1.00 88.12 95 GLU A O 1
ATOM 769 N N . VAL A 1 96 ? 14.727 -0.256 -0.604 1.00 83.69 96 VAL A N 1
ATOM 770 C CA . VAL A 1 96 ? 15.436 -0.946 -1.677 1.00 83.69 96 VAL A CA 1
ATOM 771 C C . VAL A 1 96 ? 16.027 0.099 -2.611 1.00 83.69 96 VAL A C 1
ATOM 773 O O . VAL A 1 96 ? 15.297 0.834 -3.281 1.00 83.69 96 VAL A O 1
ATOM 776 N N . VAL A 1 97 ? 17.355 0.106 -2.713 1.00 77.25 97 VAL A N 1
ATOM 777 C CA . VAL A 1 97 ? 18.075 0.943 -3.671 1.00 77.25 97 VAL A CA 1
ATOM 778 C C . VAL A 1 97 ? 18.302 0.139 -4.947 1.00 77.25 97 VAL A C 1
ATOM 780 O O . VAL A 1 97 ? 19.021 -0.860 -4.959 1.00 77.25 97 VAL A O 1
ATOM 783 N N . LEU A 1 98 ? 17.672 0.572 -6.038 1.00 70.25 98 LEU A N 1
ATOM 784 C CA . LEU A 1 98 ? 17.889 0.008 -7.369 1.00 70.25 98 LEU A CA 1
ATOM 785 C C . LEU A 1 98 ? 18.781 0.954 -8.183 1.00 70.25 98 LEU A C 1
ATOM 787 O O . LEU A 1 98 ? 18.529 2.161 -8.173 1.00 70.25 98 LEU A O 1
ATOM 791 N N . PRO A 1 99 ? 19.788 0.445 -8.919 1.00 56.62 99 PRO A N 1
ATOM 792 C CA . PRO A 1 99 ? 20.551 1.274 -9.843 1.00 56.62 99 PRO A CA 1
ATOM 793 C C . PRO A 1 99 ? 19.621 1.931 -10.871 1.00 56.62 99 PRO A C 1
ATOM 795 O O . PRO A 1 99 ? 18.680 1.297 -11.361 1.00 56.62 99 PRO A O 1
ATOM 798 N N . ALA A 1 100 ? 19.895 3.191 -11.218 1.00 50.53 100 ALA A N 1
ATOM 799 C CA . ALA A 1 100 ? 19.156 3.892 -12.261 1.00 50.53 100 ALA A CA 1
ATOM 800 C C . ALA A 1 100 ? 19.176 3.068 -13.565 1.00 50.53 100 ALA A C 1
ATOM 802 O O . ALA A 1 100 ? 20.221 2.564 -13.974 1.00 50.53 100 ALA A O 1
ATOM 803 N N . ASN A 1 101 ? 18.015 2.917 -14.207 1.00 50.62 101 ASN A N 1
ATOM 804 C CA . ASN A 1 101 ? 17.813 2.164 -15.456 1.00 50.62 101 ASN A CA 1
ATOM 805 C C . ASN A 1 101 ? 17.952 0.629 -15.369 1.00 50.62 101 ASN A C 1
ATOM 807 O O . ASN A 1 101 ? 17.922 -0.029 -16.407 1.00 50.62 101 ASN A O 1
ATOM 811 N N . CYS A 1 102 ? 18.057 0.034 -14.176 1.00 49.69 102 CYS A N 1
ATOM 812 C CA . CYS A 1 102 ? 17.972 -1.419 -14.019 1.00 49.69 102 CYS A CA 1
ATOM 813 C C . CYS A 1 102 ? 16.524 -1.873 -13.819 1.00 49.69 102 CYS A C 1
ATOM 815 O O . CYS A 1 102 ? 15.797 -1.368 -12.963 1.00 49.69 102 CYS A O 1
ATOM 817 N N . SER A 1 103 ? 16.120 -2.900 -14.562 1.00 53.53 103 SER A N 1
ATOM 818 C CA . SER A 1 103 ? 14.885 -3.617 -14.268 1.00 53.53 103 SER A CA 1
ATOM 819 C C . SER A 1 103 ? 14.987 -4.329 -12.911 1.00 53.53 103 SER A C 1
ATOM 821 O O . SER A 1 103 ? 16.009 -4.966 -12.618 1.00 53.53 103 SER A O 1
ATOM 823 N N . PRO A 1 104 ? 13.936 -4.258 -12.077 1.00 53.41 104 PRO A N 1
ATOM 824 C CA . PRO A 1 104 ? 13.985 -4.753 -10.707 1.00 53.41 104 PRO A CA 1
ATOM 825 C C . PRO A 1 104 ? 14.189 -6.280 -10.641 1.00 53.41 104 PRO A C 1
ATOM 827 O O . PRO A 1 104 ? 14.750 -6.778 -9.673 1.00 53.41 104 PRO A O 1
ATOM 830 N N . SER A 1 105 ? 13.877 -7.029 -11.706 1.00 53.19 105 SER A N 1
ATOM 831 C CA . SER A 1 105 ? 14.045 -8.489 -11.781 1.00 53.19 105 SER A CA 1
ATOM 832 C C . SER A 1 105 ? 15.494 -9.001 -11.682 1.00 53.19 105 SER A C 1
ATOM 834 O O . SER A 1 105 ? 15.689 -10.203 -11.506 1.00 53.19 105 SER A O 1
ATOM 836 N N . ARG A 1 106 ? 16.517 -8.142 -11.818 1.00 50.59 106 ARG A N 1
ATOM 837 C CA . ARG A 1 106 ? 17.939 -8.553 -11.773 1.00 50.59 106 ARG A CA 1
ATOM 838 C C . ARG A 1 106 ? 18.863 -7.634 -10.978 1.00 50.59 106 ARG A C 1
ATOM 840 O O . ARG A 1 106 ? 20.073 -7.860 -10.977 1.00 50.59 106 ARG A O 1
ATOM 847 N N . ALA A 1 107 ? 18.333 -6.607 -10.322 1.00 50.34 107 ALA A N 1
ATOM 848 C CA . ALA A 1 107 ? 19.170 -5.743 -9.505 1.00 50.34 107 ALA A CA 1
ATOM 849 C C . ALA A 1 107 ? 19.747 -6.548 -8.324 1.00 50.34 107 ALA A C 1
ATOM 851 O O . ALA A 1 107 ? 18.990 -7.266 -7.663 1.00 50.34 107 ALA A O 1
ATOM 852 N N . PRO A 1 108 ? 21.061 -6.460 -8.038 1.00 48.22 108 PRO A N 1
ATOM 853 C CA . PRO A 1 108 ? 21.567 -6.948 -6.765 1.00 48.22 108 PRO A CA 1
ATOM 854 C C . PRO A 1 108 ? 20.803 -6.214 -5.664 1.00 48.22 108 PRO A C 1
ATOM 856 O O . PRO A 1 108 ? 20.627 -4.998 -5.749 1.00 48.22 108 PRO A O 1
ATOM 859 N N . LEU A 1 109 ? 20.313 -6.959 -4.671 1.00 52.31 109 LEU A N 1
ATOM 860 C CA . LEU A 1 109 ? 19.670 -6.406 -3.483 1.00 52.31 109 LEU A CA 1
ATOM 861 C C . LEU A 1 109 ? 20.692 -5.574 -2.710 1.00 52.31 109 LEU A C 1
ATOM 863 O O . LEU A 1 109 ? 21.285 -6.032 -1.737 1.00 52.31 109 LEU A O 1
ATOM 867 N N . LEU A 1 110 ? 20.916 -4.342 -3.152 1.00 51.69 110 LEU A N 1
ATOM 868 C CA . LEU A 1 110 ? 21.594 -3.324 -2.377 1.00 51.69 110 LEU A CA 1
ATOM 869 C C . LEU A 1 110 ? 20.561 -2.796 -1.378 1.00 51.69 110 LEU A C 1
ATOM 871 O O . LEU A 1 110 ? 20.053 -1.687 -1.478 1.00 51.69 110 LEU A O 1
ATOM 875 N N . CYS A 1 111 ? 20.233 -3.634 -0.396 1.00 49.47 111 CYS A N 1
ATOM 876 C CA . CYS A 1 111 ? 19.589 -3.202 0.845 1.00 49.47 111 CYS A CA 1
ATOM 877 C C . CYS A 1 111 ? 20.587 -2.460 1.758 1.00 49.47 111 CYS A C 1
ATOM 879 O O . CYS A 1 111 ? 20.339 -2.309 2.950 1.00 49.47 111 CYS A O 1
ATOM 881 N N . LEU A 1 112 ? 21.747 -2.072 1.228 1.00 46.59 112 LEU A N 1
ATOM 882 C CA . LEU A 1 112 ? 22.907 -1.629 1.980 1.00 46.59 112 LEU A CA 1
ATOM 883 C C . LEU A 1 112 ? 23.266 -0.225 1.504 1.00 46.59 112 LEU A C 1
ATOM 885 O O . LEU A 1 112 ? 23.687 -0.036 0.362 1.00 46.59 112 LEU A O 1
ATOM 889 N N . ASP A 1 113 ? 23.097 0.748 2.395 1.00 40.53 113 ASP A N 1
ATOM 890 C CA . ASP A 1 113 ? 23.820 2.012 2.304 1.00 40.53 113 ASP A CA 1
ATOM 891 C C . ASP A 1 113 ? 25.338 1.734 2.400 1.00 40.53 113 ASP A C 1
ATOM 893 O O . ASP A 1 113 ? 25.746 0.649 2.829 1.00 40.53 113 ASP A O 1
ATOM 897 N N . GLN A 1 114 ? 26.184 2.705 2.046 1.00 45.81 114 GLN A N 1
ATOM 898 C CA . GLN A 1 114 ? 27.659 2.648 1.989 1.00 45.81 114 GLN A CA 1
ATOM 899 C C . GLN A 1 114 ? 28.364 2.308 3.334 1.00 45.81 114 GLN A C 1
ATOM 901 O O . GLN A 1 114 ? 29.578 2.458 3.467 1.00 45.81 114 GLN A O 1
ATOM 906 N N . GLN A 1 115 ? 27.624 1.805 4.328 1.00 47.19 115 GLN A N 1
ATOM 907 C CA . GLN A 1 115 ? 28.064 1.456 5.677 1.00 47.19 115 GLN A CA 1
ATOM 908 C C . GLN A 1 115 ? 27.317 0.245 6.301 1.00 47.19 115 GLN A C 1
ATOM 910 O O . GLN A 1 115 ? 27.168 0.184 7.521 1.00 47.19 115 GLN A O 1
ATOM 915 N N . ASP A 1 116 ? 26.820 -0.709 5.501 1.00 52.34 116 ASP A N 1
ATOM 916 C CA . ASP A 1 116 ? 26.150 -1.949 5.966 1.00 52.34 116 ASP A CA 1
ATOM 917 C C . ASP A 1 116 ? 24.830 -1.760 6.756 1.00 52.34 116 ASP A C 1
ATOM 919 O O . ASP A 1 116 ? 24.367 -2.671 7.450 1.00 52.34 116 ASP A O 1
ATOM 923 N N . LYS A 1 117 ? 24.170 -0.597 6.662 1.00 56.19 117 LYS A N 1
ATOM 924 C CA . LYS A 1 117 ? 22.925 -0.330 7.403 1.00 56.19 117 LYS A CA 1
ATOM 925 C C . LYS A 1 117 ? 21.705 -0.324 6.481 1.00 56.19 117 LYS A C 1
ATOM 927 O O . LYS A 1 117 ? 21.614 0.490 5.569 1.00 56.19 117 LYS A O 1
ATOM 932 N N . VAL A 1 118 ? 20.747 -1.209 6.760 1.00 66.62 118 VAL A N 1
ATOM 933 C CA . VAL A 1 118 ? 19.436 -1.236 6.093 1.00 66.62 118 VAL A CA 1
ATOM 934 C C . VAL A 1 118 ? 18.590 -0.070 6.605 1.00 66.62 118 VAL A C 1
ATOM 936 O O . VAL A 1 118 ? 18.286 -0.003 7.803 1.00 66.62 118 VAL A O 1
ATOM 939 N N . VAL A 1 119 ? 18.181 0.842 5.720 1.00 77.75 119 VAL A N 1
ATOM 940 C CA . VAL A 1 119 ? 17.240 1.913 6.079 1.00 77.75 119 VAL A CA 1
ATOM 941 C C . VAL A 1 119 ? 15.879 1.279 6.352 1.00 77.75 119 VAL A C 1
ATOM 943 O O . VAL A 1 119 ? 15.263 0.671 5.476 1.00 77.75 119 VAL A O 1
ATOM 946 N N . THR A 1 120 ? 15.436 1.378 7.605 1.00 86.56 120 THR A N 1
ATOM 947 C CA . THR A 1 120 ? 14.184 0.781 8.078 1.00 86.56 120 THR A CA 1
ATOM 948 C C . THR A 1 120 ? 13.344 1.840 8.773 1.00 86.56 120 THR A C 1
ATOM 950 O O . THR A 1 120 ? 13.855 2.613 9.585 1.00 86.56 120 THR A O 1
ATOM 953 N N . THR A 1 121 ? 12.047 1.861 8.488 1.00 90.56 121 THR A N 1
ATOM 954 C CA . THR A 1 121 ? 11.067 2.702 9.182 1.00 90.56 121 THR A CA 1
ATOM 955 C C . THR A 1 121 ? 9.914 1.831 9.650 1.00 90.56 121 THR A C 1
ATOM 957 O O . THR A 1 121 ? 9.313 1.117 8.854 1.00 90.56 121 THR A O 1
ATOM 960 N N . THR A 1 122 ? 9.602 1.876 10.943 1.00 94.00 122 THR A N 1
ATOM 961 C CA . THR A 1 122 ? 8.444 1.169 11.497 1.00 94.00 122 THR A CA 1
ATOM 962 C C . THR A 1 122 ? 7.287 2.141 11.635 1.00 94.00 122 THR A C 1
ATOM 964 O O . THR A 1 122 ? 7.444 3.198 12.247 1.00 94.00 122 THR A O 1
ATOM 967 N N . LEU A 1 123 ? 6.134 1.776 11.081 1.00 95.00 123 LEU A N 1
ATOM 968 C CA . LEU A 1 123 ? 4.904 2.552 11.182 1.00 95.00 123 LEU A CA 1
ATOM 969 C C . LEU A 1 123 ? 3.836 1.733 11.898 1.00 95.00 123 LEU A C 1
ATOM 971 O O . LEU A 1 123 ? 3.662 0.547 11.619 1.00 95.00 123 LEU A O 1
ATOM 975 N N . THR A 1 124 ? 3.095 2.390 12.788 1.00 95.25 124 THR A N 1
ATOM 976 C CA . THR A 1 124 ? 1.837 1.853 13.302 1.00 95.25 124 THR A CA 1
ATOM 977 C C . THR A 1 124 ? 0.747 2.132 12.272 1.00 95.25 124 THR A C 1
ATOM 979 O O . THR A 1 124 ? 0.442 3.288 11.962 1.00 95.25 124 THR A O 1
ATOM 982 N N . CYS A 1 125 ? 0.162 1.065 11.747 1.00 95.31 125 CYS A N 1
ATOM 983 C CA . CYS A 1 125 ? -0.829 1.079 10.680 1.00 95.31 125 CYS A CA 1
ATOM 984 C C . CYS A 1 125 ? -2.061 0.256 11.080 1.00 95.31 125 CYS A C 1
ATOM 986 O O . CYS A 1 125 ? -2.051 -0.463 12.080 1.00 95.31 125 CYS A O 1
ATOM 988 N N . LEU A 1 126 ? -3.128 0.352 10.288 1.00 94.75 126 LEU A N 1
ATOM 989 C CA . LEU A 1 126 ? -4.281 -0.540 10.385 1.00 94.75 126 LEU A CA 1
ATOM 990 C C . LEU A 1 126 ? -4.277 -1.509 9.208 1.00 94.75 126 LEU A C 1
ATOM 992 O O . LEU A 1 126 ? -4.117 -1.100 8.062 1.00 94.75 126 LEU A O 1
ATOM 996 N N . LEU A 1 127 ? -4.538 -2.786 9.473 1.00 94.31 127 LEU A N 1
ATOM 997 C CA . LEU A 1 127 ? -4.708 -3.827 8.458 1.00 94.31 127 LEU A CA 1
ATOM 998 C C . LEU A 1 127 ? -5.794 -3.483 7.420 1.00 94.31 127 LEU A C 1
ATOM 1000 O O . LEU A 1 127 ? -5.733 -3.955 6.284 1.00 94.31 127 LEU A O 1
ATOM 1004 N N . SER A 1 128 ? -6.756 -2.638 7.791 1.00 92.94 128 SER A N 1
ATOM 1005 C CA . SER A 1 128 ? -7.829 -2.132 6.933 1.00 92.94 128 SER A CA 1
ATOM 1006 C C . SER A 1 128 ? -7.442 -0.929 6.060 1.00 92.94 128 SER A C 1
ATOM 1008 O O . SER A 1 128 ? -8.192 -0.601 5.141 1.00 92.94 128 SER A O 1
ATOM 1010 N N . GLN A 1 129 ? -6.295 -0.275 6.294 1.00 95.50 129 GLN A N 1
ATOM 1011 C CA . GLN A 1 129 ? -5.845 0.852 5.466 1.00 95.50 129 GLN A CA 1
ATOM 1012 C C . GLN A 1 129 ? -5.647 0.418 4.012 1.00 95.50 129 GLN A C 1
ATOM 1014 O O . GLN A 1 129 ? -5.113 -0.657 3.742 1.00 95.50 129 GLN A O 1
ATOM 1019 N N . SER A 1 130 ? -6.055 1.273 3.073 1.00 96.31 130 SER A N 1
ATOM 1020 C CA . SER A 1 130 ? -5.836 1.066 1.640 1.00 96.31 130 SER A CA 1
ATOM 1021 C C . SER A 1 130 ? -4.374 1.285 1.250 1.00 96.31 130 SER A C 1
ATOM 1023 O O . SER A 1 130 ? -3.636 1.981 1.949 1.00 96.31 130 SER A O 1
ATOM 1025 N N . TYR A 1 131 ? -3.978 0.763 0.086 1.00 96.25 131 TYR A N 1
ATOM 1026 C CA . TYR A 1 131 ? -2.678 1.045 -0.530 1.00 96.25 131 TYR A CA 1
ATOM 1027 C C . TYR A 1 131 ? -2.344 2.545 -0.528 1.00 96.25 131 TYR A C 1
ATOM 1029 O O . TYR A 1 131 ? -1.291 2.929 -0.026 1.00 96.25 131 TYR A O 1
ATOM 1037 N N . ASP A 1 132 ? -3.268 3.391 -1.002 1.00 96.25 132 ASP A N 1
ATOM 1038 C CA . ASP A 1 132 ? -3.074 4.847 -1.083 1.00 96.25 132 ASP A CA 1
ATOM 1039 C C . ASP A 1 132 ? -2.826 5.474 0.302 1.00 96.25 132 ASP A C 1
ATOM 1041 O O . ASP A 1 132 ? -1.964 6.341 0.450 1.00 96.25 132 ASP A O 1
ATOM 1045 N N . SER A 1 133 ? -3.531 5.004 1.340 1.00 96.12 133 SER A N 1
ATOM 1046 C CA . SER A 1 133 ? -3.306 5.458 2.717 1.00 96.12 133 SER A CA 1
ATOM 1047 C C . SER A 1 133 ? -1.926 5.051 3.233 1.00 96.12 133 SER A C 1
ATOM 1049 O O . SER A 1 133 ? -1.302 5.826 3.955 1.00 96.12 133 SER A O 1
ATOM 1051 N N . ILE A 1 134 ? -1.454 3.853 2.883 1.00 96.75 134 ILE A N 1
ATOM 1052 C CA . ILE A 1 134 ? -0.150 3.343 3.314 1.00 96.75 134 ILE A CA 1
ATOM 1053 C C . ILE A 1 134 ? 0.985 4.120 2.648 1.00 96.75 134 ILE A C 1
ATOM 1055 O O . ILE A 1 134 ? 1.886 4.582 3.347 1.00 96.75 134 ILE A O 1
ATOM 1059 N N . VAL A 1 135 ? 0.933 4.333 1.328 1.00 96.44 135 VAL A N 1
ATOM 1060 C CA . VAL A 1 135 ? 1.974 5.111 0.635 1.00 96.44 135 VAL A CA 1
ATOM 1061 C C . VAL A 1 135 ? 1.983 6.577 1.070 1.00 96.44 135 VAL A C 1
ATOM 1063 O O . VAL A 1 135 ? 3.058 7.152 1.225 1.00 96.44 135 VAL A O 1
ATOM 1066 N N . ALA A 1 136 ? 0.817 7.172 1.351 1.00 96.81 136 ALA A N 1
ATOM 1067 C CA . ALA A 1 136 ? 0.730 8.527 1.892 1.00 96.81 136 ALA A CA 1
ATOM 1068 C C . ALA A 1 136 ? 1.320 8.624 3.306 1.00 96.81 136 ALA A C 1
ATOM 1070 O O . ALA A 1 136 ? 2.067 9.556 3.601 1.00 96.81 136 ALA A O 1
ATOM 1071 N N . GLN A 1 137 ? 1.029 7.648 4.173 1.00 96.75 137 GLN A N 1
ATOM 1072 C CA . GLN A 1 137 ? 1.599 7.604 5.517 1.00 96.75 137 GLN A CA 1
ATOM 1073 C C . GLN A 1 137 ? 3.119 7.415 5.468 1.00 96.75 137 GLN A C 1
ATOM 1075 O O . GLN A 1 137 ? 3.832 8.095 6.203 1.00 96.75 137 GLN A O 1
ATOM 1080 N N . LEU A 1 138 ? 3.623 6.550 4.583 1.00 96.25 138 LEU A N 1
ATOM 1081 C CA . LEU A 1 138 ? 5.059 6.345 4.400 1.00 96.25 138 LEU A CA 1
ATOM 1082 C C . LEU A 1 138 ? 5.754 7.616 3.894 1.00 96.25 138 LEU A C 1
ATOM 1084 O O . LEU A 1 138 ? 6.751 8.030 4.483 1.00 96.25 138 LEU A O 1
ATOM 1088 N N . ALA A 1 139 ? 5.188 8.283 2.884 1.00 96.06 139 ALA A N 1
ATOM 1089 C CA . ALA A 1 139 ? 5.705 9.550 2.365 1.00 96.06 139 ALA A CA 1
ATOM 1090 C C . ALA A 1 139 ? 5.737 10.659 3.430 1.00 96.06 139 ALA A C 1
ATOM 1092 O O . ALA A 1 139 ? 6.677 11.442 3.483 1.00 96.06 139 ALA A O 1
ATOM 1093 N N . ALA A 1 140 ? 4.747 10.699 4.328 1.00 95.94 140 ALA A N 1
ATOM 1094 C CA . ALA A 1 140 ? 4.722 11.667 5.422 1.00 95.94 140 ALA A CA 1
ATOM 1095 C C . ALA A 1 140 ? 5.791 11.411 6.505 1.00 95.94 140 ALA A C 1
ATOM 1097 O O . ALA A 1 140 ? 6.156 12.340 7.223 1.00 95.94 140 ALA A O 1
ATOM 1098 N N . HIS A 1 141 ? 6.272 10.170 6.652 1.00 94.81 141 HIS A N 1
ATOM 1099 C CA . HIS A 1 141 ? 7.238 9.793 7.694 1.00 94.81 141 HIS A CA 1
ATOM 1100 C C . HIS A 1 141 ? 8.685 9.716 7.194 1.00 94.81 141 HIS A C 1
ATOM 1102 O O . HIS A 1 141 ? 9.609 9.851 7.997 1.00 94.81 141 HIS A O 1
ATOM 1108 N N . VAL A 1 142 ? 8.901 9.499 5.896 1.00 92.19 142 VAL A N 1
ATOM 1109 C CA . VAL A 1 142 ? 10.237 9.354 5.307 1.00 92.19 142 VAL A CA 1
ATOM 1110 C C . VAL A 1 142 ? 10.582 10.608 4.506 1.00 92.19 142 VAL A C 1
ATOM 1112 O O . VAL A 1 142 ? 10.118 10.786 3.387 1.00 92.19 142 VAL A O 1
ATOM 1115 N N . THR A 1 143 ? 11.459 11.457 5.053 1.00 90.12 143 THR A N 1
ATOM 1116 C CA . THR A 1 143 ? 11.837 12.767 4.478 1.00 90.12 143 THR A CA 1
ATOM 1117 C C . THR A 1 143 ? 12.371 12.704 3.043 1.00 90.12 143 THR A C 1
ATOM 1119 O O . THR A 1 143 ? 12.266 13.681 2.307 1.00 90.12 143 THR A O 1
ATOM 1122 N N . ALA A 1 144 ? 12.967 11.579 2.640 1.00 88.75 144 ALA A N 1
ATOM 1123 C CA . ALA A 1 144 ? 13.492 11.395 1.288 1.00 88.75 144 ALA A CA 1
ATOM 1124 C C . ALA A 1 144 ? 12.392 11.245 0.221 1.00 88.75 144 ALA A C 1
ATOM 1126 O O . ALA A 1 144 ? 12.679 11.403 -0.963 1.00 88.75 144 ALA A O 1
ATOM 1127 N N . ILE A 1 145 ? 11.152 10.943 0.621 1.00 92.25 145 ILE A N 1
ATOM 1128 C CA . ILE A 1 145 ? 10.024 10.719 -0.283 1.00 92.25 145 ILE A CA 1
ATOM 1129 C C . ILE A 1 145 ? 9.308 12.057 -0.531 1.00 92.25 145 ILE A C 1
ATOM 1131 O O . ILE A 1 145 ? 8.752 12.620 0.411 1.00 92.25 145 ILE A O 1
ATOM 1135 N N . PRO A 1 146 ? 9.267 12.570 -1.777 1.00 91.31 146 PRO A N 1
ATOM 1136 C CA . PRO A 1 146 ? 8.596 13.837 -2.075 1.00 91.31 146 PRO A CA 1
ATOM 1137 C C . PRO A 1 146 ? 7.081 13.784 -1.846 1.00 91.31 146 PRO A C 1
ATOM 1139 O O . PRO A 1 146 ? 6.507 14.687 -1.241 1.00 91.31 146 PRO A O 1
ATOM 1142 N N . ASP A 1 147 ? 6.432 12.728 -2.346 1.00 94.56 147 ASP A N 1
ATOM 1143 C CA . ASP A 1 147 ? 5.003 12.470 -2.183 1.00 94.56 147 ASP A CA 1
ATOM 1144 C C . ASP A 1 147 ? 4.673 10.973 -2.365 1.00 94.56 147 ASP A C 1
ATOM 1146 O O . ASP A 1 147 ? 5.529 10.152 -2.703 1.00 94.56 147 ASP A O 1
ATOM 1150 N N . ALA A 1 148 ? 3.401 10.615 -2.170 1.00 95.25 148 ALA A N 1
ATOM 1151 C CA . ALA A 1 148 ? 2.905 9.242 -2.270 1.00 95.25 148 ALA A CA 1
ATOM 1152 C C . ALA A 1 148 ? 3.095 8.583 -3.654 1.00 95.25 148 ALA A C 1
ATOM 1154 O O . ALA A 1 148 ? 3.183 7.360 -3.740 1.00 95.25 148 ALA A O 1
ATOM 1155 N N . LEU A 1 149 ? 3.157 9.361 -4.741 1.00 95.69 149 LEU A N 1
ATOM 1156 C CA . LEU A 1 149 ? 3.378 8.859 -6.102 1.00 95.69 149 LEU A CA 1
ATOM 1157 C C . LEU A 1 149 ? 4.852 8.549 -6.381 1.00 95.69 149 LEU A C 1
ATOM 1159 O O . LEU A 1 149 ? 5.160 7.976 -7.422 1.00 95.69 149 LEU A O 1
ATOM 1163 N N . HIS A 1 150 ? 5.756 8.885 -5.466 1.00 94.75 150 HIS A N 1
ATOM 1164 C CA . HIS A 1 150 ? 7.177 8.551 -5.558 1.00 94.75 150 HIS A CA 1
ATOM 1165 C C . HIS A 1 150 ? 7.539 7.311 -4.735 1.00 94.75 150 HIS A C 1
ATOM 1167 O O . HIS A 1 150 ? 8.713 7.048 -4.478 1.00 94.75 150 HIS A O 1
ATOM 1173 N N . VAL A 1 151 ? 6.532 6.530 -4.340 1.00 94.50 151 VAL A N 1
ATOM 1174 C CA . VAL A 1 151 ? 6.694 5.281 -3.601 1.00 94.50 151 VAL A CA 1
ATOM 1175 C C . VAL A 1 151 ? 6.323 4.108 -4.491 1.00 94.50 151 VAL A C 1
ATOM 1177 O O . VAL A 1 151 ? 5.209 4.025 -5.009 1.00 94.50 151 VAL A O 1
ATOM 1180 N N . ARG A 1 152 ? 7.242 3.151 -4.611 1.00 92.56 152 ARG A N 1
ATOM 1181 C CA . ARG A 1 152 ? 6.958 1.836 -5.186 1.00 92.56 152 ARG A CA 1
ATOM 1182 C C . ARG A 1 152 ? 7.090 0.777 -4.106 1.00 92.56 152 ARG A C 1
ATOM 1184 O O . ARG A 1 152 ? 8.174 0.615 -3.556 1.00 92.56 152 ARG A O 1
ATOM 1191 N N . LEU A 1 153 ? 6.008 0.060 -3.809 1.00 93.62 153 LEU A N 1
ATOM 1192 C CA . LEU A 1 153 ? 6.008 -0.997 -2.798 1.00 93.62 153 LEU A CA 1
ATOM 1193 C C . LEU A 1 153 ? 6.297 -2.369 -3.413 1.00 93.62 153 LEU A C 1
ATOM 1195 O O . LEU A 1 153 ? 5.866 -2.675 -4.528 1.00 93.62 153 LEU A O 1
ATOM 1199 N N . PHE A 1 154 ? 6.969 -3.224 -2.646 1.00 89.94 154 PHE A N 1
ATOM 1200 C CA . PHE A 1 154 ? 7.255 -4.607 -3.008 1.00 89.94 154 PHE A CA 1
ATOM 1201 C C . PHE A 1 154 ? 6.795 -5.566 -1.907 1.00 89.94 154 PHE A C 1
ATOM 1203 O O . PHE A 1 154 ? 6.924 -5.252 -0.715 1.00 89.94 154 PHE A O 1
ATOM 1210 N N . PRO A 1 155 ? 6.299 -6.756 -2.287 1.00 89.00 155 PRO A N 1
ATOM 1211 C CA . PRO A 1 155 ? 5.969 -7.791 -1.328 1.00 89.00 155 PRO A CA 1
ATOM 1212 C C . PRO A 1 155 ? 7.234 -8.313 -0.643 1.00 89.00 155 PRO A C 1
ATOM 1214 O O . PRO A 1 155 ? 8.292 -8.443 -1.267 1.00 89.00 155 PRO A O 1
ATOM 1217 N N . SER A 1 156 ? 7.098 -8.673 0.630 1.00 82.88 156 SER A N 1
ATOM 1218 C CA . SER A 1 156 ? 8.100 -9.453 1.351 1.00 82.88 156 SER A CA 1
ATOM 1219 C C . SER A 1 156 ? 8.026 -10.934 0.948 1.00 82.88 156 SER A C 1
ATOM 1221 O O . SER A 1 156 ? 7.004 -11.434 0.475 1.00 82.88 156 SER A O 1
ATOM 1223 N N . SER A 1 157 ? 9.129 -11.654 1.096 1.00 76.00 157 SER A N 1
ATOM 1224 C CA . SER A 1 157 ? 9.194 -13.105 0.949 1.00 76.00 157 SER A CA 1
ATOM 1225 C C . SER A 1 157 ? 10.072 -13.638 2.062 1.00 76.00 157 SER A C 1
ATOM 1227 O O . SER A 1 157 ? 11.240 -13.256 2.173 1.00 76.00 157 SER A O 1
ATOM 1229 N N . SER A 1 158 ? 9.530 -14.550 2.865 1.00 66.25 158 SER A N 1
ATOM 1230 C CA . SER A 1 158 ? 10.241 -15.122 4.010 1.00 66.25 158 SER A CA 1
ATOM 1231 C C . SER A 1 158 ? 11.534 -15.846 3.623 1.00 66.25 158 SER A C 1
ATOM 1233 O O . SER A 1 158 ? 12.458 -15.909 4.429 1.00 66.25 158 SER A O 1
ATOM 1235 N N . SER A 1 159 ? 11.628 -16.363 2.394 1.00 67.44 159 SER A N 1
ATOM 1236 C CA . SER A 1 159 ? 12.793 -17.112 1.912 1.00 67.44 159 SER A CA 1
ATOM 1237 C C . SER A 1 159 ? 13.762 -16.305 1.046 1.00 67.44 159 SER A C 1
ATOM 1239 O O . SER A 1 159 ? 14.889 -16.749 0.846 1.00 67.44 159 SER A O 1
ATOM 1241 N N . SER A 1 160 ? 13.334 -15.177 0.471 1.00 66.44 160 SER A N 1
ATOM 1242 C CA . SER A 1 160 ? 14.090 -14.498 -0.598 1.00 66.44 160 SER A CA 1
ATOM 1243 C C . SER A 1 160 ? 14.161 -12.973 -0.482 1.00 66.44 160 SER A C 1
ATOM 1245 O O . SER A 1 160 ? 14.704 -12.340 -1.382 1.00 66.44 160 SER A O 1
ATOM 1247 N N . GLY A 1 161 ? 13.632 -12.371 0.589 1.00 74.38 161 GLY A N 1
ATOM 1248 C CA . GLY A 1 161 ? 13.584 -10.911 0.723 1.00 74.38 161 GLY A CA 1
ATOM 1249 C C . GLY A 1 161 ? 12.542 -10.281 -0.215 1.00 74.38 161 GLY A C 1
ATOM 1250 O O . GLY A 1 161 ? 11.500 -10.895 -0.450 1.00 74.38 161 GLY A O 1
ATOM 1251 N N . PRO A 1 162 ? 12.754 -9.066 -0.749 1.00 76.94 162 PRO A N 1
ATOM 1252 C CA . PRO A 1 162 ? 11.750 -8.408 -1.583 1.00 76.94 162 PRO A CA 1
ATOM 1253 C C . PRO A 1 162 ? 11.536 -9.133 -2.915 1.00 76.94 162 PRO A C 1
ATOM 1255 O O . PRO A 1 162 ? 12.488 -9.481 -3.615 1.00 76.94 162 PRO A O 1
ATOM 1258 N N . LYS A 1 163 ? 10.273 -9.283 -3.325 1.00 80.50 163 LYS A N 1
ATOM 1259 C CA . LYS A 1 163 ? 9.912 -9.757 -4.672 1.00 80.50 163 LYS A CA 1
ATOM 1260 C C . LYS A 1 163 ? 9.988 -8.610 -5.680 1.00 80.50 163 LYS A C 1
ATOM 1262 O O . LYS A 1 163 ? 8.988 -7.967 -5.993 1.00 80.50 163 LYS A O 1
ATOM 1267 N N . LEU A 1 164 ? 11.199 -8.321 -6.152 1.00 78.81 164 LEU A N 1
ATOM 1268 C CA . LEU A 1 164 ? 11.463 -7.195 -7.055 1.00 78.81 164 LEU A CA 1
ATOM 1269 C C . LEU A 1 164 ? 10.831 -7.350 -8.448 1.00 78.81 164 LEU A C 1
ATOM 1271 O O . LEU A 1 164 ? 10.496 -6.362 -9.097 1.00 78.81 164 LEU A O 1
ATOM 1275 N N . ASP A 1 165 ? 10.640 -8.579 -8.910 1.00 76.94 165 ASP A N 1
ATOM 1276 C CA . ASP A 1 165 ? 10.004 -8.912 -10.184 1.00 76.94 165 ASP A CA 1
ATOM 1277 C C . ASP A 1 165 ? 8.478 -8.711 -10.182 1.00 76.94 165 ASP A C 1
ATOM 1279 O O . ASP A 1 165 ? 7.882 -8.562 -11.250 1.00 76.94 165 ASP A O 1
ATOM 1283 N N . ALA A 1 166 ? 7.857 -8.648 -9.000 1.00 83.62 166 ALA A N 1
ATOM 1284 C CA . ALA A 1 166 ? 6.415 -8.495 -8.819 1.00 83.62 166 ALA A CA 1
ATOM 1285 C C . ALA A 1 166 ? 6.066 -7.370 -7.816 1.00 83.62 166 ALA A C 1
ATOM 1287 O O . ALA A 1 166 ? 5.500 -7.644 -6.753 1.00 83.62 166 ALA A O 1
ATOM 1288 N N . PRO A 1 167 ? 6.389 -6.098 -8.126 1.00 89.19 167 PRO A N 1
ATOM 1289 C CA . PRO A 1 167 ? 5.995 -4.960 -7.299 1.00 89.19 167 PRO A CA 1
ATOM 1290 C C . PRO A 1 167 ? 4.475 -4.791 -7.264 1.00 89.19 167 PRO A C 1
ATOM 1292 O O . PRO A 1 167 ? 3.771 -5.149 -8.212 1.00 89.19 167 PRO A O 1
ATOM 1295 N N . PHE A 1 168 ? 3.973 -4.152 -6.208 1.00 92.00 168 PHE A N 1
ATOM 1296 C CA . PHE A 1 168 ? 2.585 -3.703 -6.169 1.00 92.00 168 PHE A CA 1
ATOM 1297 C C . PHE A 1 168 ? 2.394 -2.594 -7.206 1.00 92.00 168 PHE A C 1
ATOM 1299 O O . PHE A 1 168 ? 2.954 -1.505 -7.082 1.00 92.00 168 PHE A O 1
ATOM 1306 N N . LEU A 1 169 ? 1.622 -2.884 -8.255 1.00 91.69 169 LEU A N 1
ATOM 1307 C CA . LEU A 1 169 ? 1.310 -1.905 -9.294 1.00 91.69 169 LEU A CA 1
ATOM 1308 C C . LEU A 1 169 ? 0.286 -0.910 -8.751 1.00 91.69 169 LEU A C 1
ATOM 1310 O O . LEU A 1 169 ? -0.807 -1.315 -8.357 1.00 91.69 169 LEU A O 1
ATOM 1314 N N . HIS A 1 170 ? 0.602 0.377 -8.766 1.00 91.69 170 HIS A N 1
ATOM 1315 C CA . HIS A 1 170 ? -0.250 1.473 -8.322 1.00 91.69 170 HIS A CA 1
ATOM 1316 C C . HIS A 1 170 ? -1.649 1.402 -8.930 1.00 91.69 170 HIS A C 1
ATOM 1318 O O . HIS A 1 170 ? -2.631 1.548 -8.213 1.00 91.69 170 HIS A O 1
ATOM 1324 N N . ARG A 1 171 ? -1.780 1.126 -10.236 1.00 89.19 171 ARG A N 1
ATOM 1325 C CA . ARG A 1 171 ? -3.096 1.045 -10.906 1.00 89.19 171 ARG A CA 1
ATOM 1326 C C . ARG A 1 171 ? -4.010 -0.048 -10.357 1.00 89.19 171 ARG A C 1
ATOM 1328 O O . ARG A 1 171 ? -5.206 0.190 -10.214 1.00 89.19 171 ARG A O 1
ATOM 1335 N N . THR A 1 172 ? -3.478 -1.236 -10.083 1.00 90.31 172 THR A N 1
ATOM 1336 C CA . THR A 1 172 ? -4.285 -2.387 -9.638 1.00 90.31 172 THR A CA 1
ATOM 1337 C C . THR A 1 172 ? -4.346 -2.498 -8.120 1.00 90.31 172 THR A C 1
ATOM 1339 O O . THR A 1 172 ? -5.293 -3.064 -7.583 1.00 90.31 172 THR A O 1
ATOM 1342 N N . SER A 1 173 ? -3.361 -1.939 -7.419 1.00 91.31 173 SER A N 1
ATOM 1343 C CA . SER A 1 173 ? -3.204 -2.100 -5.973 1.00 91.31 173 SER A CA 1
ATOM 1344 C C . SER A 1 173 ? -4.039 -1.123 -5.157 1.00 91.31 173 SER A C 1
ATOM 1346 O O . SER A 1 173 ? -4.187 -1.336 -3.964 1.00 91.31 173 SER A O 1
ATOM 1348 N N . ARG A 1 174 ? -4.673 -0.108 -5.761 1.00 87.81 174 ARG A N 1
ATOM 1349 C CA . ARG A 1 174 ? -5.550 0.832 -5.025 1.00 87.81 174 ARG A CA 1
ATOM 1350 C C . ARG A 1 174 ? -6.691 0.157 -4.263 1.00 87.81 174 ARG A C 1
ATOM 1352 O O . ARG A 1 174 ? -7.199 0.713 -3.297 1.00 87.81 174 ARG A O 1
ATOM 1359 N N . GLN A 1 175 ? -7.105 -1.024 -4.718 1.00 89.19 175 GLN A N 1
ATOM 1360 C CA . GLN A 1 175 ? -8.153 -1.822 -4.081 1.00 89.19 175 GLN A CA 1
ATOM 1361 C C . GLN A 1 175 ? -7.616 -2.743 -2.973 1.00 89.19 175 GLN A C 1
ATOM 1363 O O . GLN A 1 175 ? -8.406 -3.325 -2.235 1.00 89.19 175 GLN A O 1
ATOM 1368 N N . LEU A 1 176 ? -6.293 -2.894 -2.850 1.00 93.31 176 LEU A N 1
ATOM 1369 C CA . LEU A 1 176 ? -5.671 -3.697 -1.803 1.00 93.31 176 LEU A CA 1
ATOM 1370 C C . LEU A 1 176 ? -5.670 -2.932 -0.482 1.00 93.31 176 LEU A C 1
ATOM 1372 O O . LEU A 1 176 ? -5.362 -1.739 -0.420 1.00 93.31 176 LEU A O 1
ATOM 1376 N N . THR A 1 177 ? -5.970 -3.662 0.584 1.00 95.25 177 THR A N 1
ATOM 1377 C CA . THR A 1 177 ? -5.718 -3.230 1.956 1.00 95.25 177 THR A CA 1
ATOM 1378 C C . THR A 1 177 ? -4.338 -3.690 2.411 1.00 95.25 177 THR A C 1
ATOM 1380 O O . THR A 1 177 ? -3.730 -4.570 1.794 1.00 95.25 177 THR A O 1
ATOM 1383 N N . LEU A 1 178 ? -3.852 -3.144 3.524 1.00 94.50 178 LEU A N 1
ATOM 1384 C CA . LEU A 1 178 ? -2.616 -3.594 4.156 1.00 94.50 178 LEU A CA 1
ATOM 1385 C C . LEU A 1 178 ? -2.648 -5.095 4.461 1.00 94.50 178 LEU A C 1
ATOM 1387 O O . LEU A 1 178 ? -1.672 -5.786 4.179 1.00 94.50 178 LEU A O 1
ATOM 1391 N N . ARG A 1 179 ? -3.785 -5.614 4.941 1.00 92.38 179 ARG A N 1
ATOM 1392 C CA . ARG A 1 179 ? -3.999 -7.057 5.106 1.00 92.38 179 ARG A CA 1
ATOM 1393 C C . ARG A 1 179 ? -3.753 -7.806 3.798 1.00 92.38 179 ARG A C 1
ATOM 1395 O O . ARG A 1 179 ? -2.950 -8.724 3.783 1.00 92.38 179 ARG A O 1
ATOM 1402 N N . GLY A 1 180 ? -4.350 -7.368 2.689 1.00 91.19 180 GLY A N 1
ATOM 1403 C CA . GLY A 1 180 ? -4.134 -7.993 1.379 1.00 91.19 180 GLY A CA 1
ATOM 1404 C C . GLY A 1 180 ? -2.678 -7.932 0.899 1.00 91.19 180 GLY A C 1
ATOM 1405 O O . GLY A 1 180 ? -2.179 -8.904 0.334 1.00 91.19 180 GLY A O 1
ATOM 1406 N N . MET A 1 181 ? -1.977 -6.821 1.152 1.00 91.31 181 MET A N 1
ATOM 1407 C CA . MET A 1 181 ? -0.561 -6.675 0.796 1.00 91.31 181 MET A CA 1
ATOM 1408 C C . MET A 1 181 ? 0.339 -7.612 1.600 1.00 91.31 181 MET A C 1
ATOM 1410 O O . MET A 1 181 ? 1.278 -8.172 1.041 1.00 91.31 181 MET A O 1
ATOM 1414 N N . VAL A 1 182 ? 0.059 -7.800 2.891 1.00 88.12 182 VAL A N 1
ATOM 1415 C CA . VAL A 1 182 ? 0.876 -8.662 3.749 1.00 88.12 182 VAL A CA 1
ATOM 1416 C C . VAL A 1 182 ? 0.471 -10.135 3.629 1.00 88.12 182 VAL A C 1
ATOM 1418 O O . VAL A 1 182 ? 1.338 -10.998 3.582 1.00 88.12 182 VAL A O 1
ATOM 1421 N N . ASP A 1 183 ? -0.802 -10.475 3.464 1.00 82.12 183 ASP A N 1
ATOM 1422 C CA . ASP A 1 183 ? -1.233 -11.873 3.316 1.00 82.12 183 ASP A CA 1
ATOM 1423 C C . ASP A 1 183 ? -0.737 -12.495 2.002 1.00 82.12 183 ASP A C 1
ATOM 1425 O O . ASP A 1 183 ? -0.353 -13.664 1.974 1.00 82.12 183 ASP A O 1
ATOM 1429 N N . ALA A 1 184 ? -0.612 -11.697 0.932 1.00 65.25 184 ALA A N 1
ATOM 1430 C CA . ALA A 1 184 ? 0.029 -12.116 -0.320 1.00 65.25 184 ALA A CA 1
ATOM 1431 C C . ALA A 1 184 ? 1.506 -12.550 -0.147 1.00 65.25 184 ALA A C 1
ATOM 1433 O O . ALA A 1 184 ? 2.105 -13.125 -1.064 1.00 65.25 184 ALA A O 1
ATOM 1434 N N . THR A 1 185 ? 2.104 -12.274 1.017 1.00 62.19 185 THR A N 1
ATOM 1435 C CA . THR A 1 185 ? 3.514 -12.537 1.342 1.00 62.19 185 THR A CA 1
ATOM 1436 C C . THR A 1 185 ? 3.725 -13.702 2.312 1.00 62.19 185 THR A C 1
ATOM 1438 O O . THR A 1 185 ? 4.860 -14.146 2.491 1.00 62.19 185 THR A O 1
ATOM 1441 N N . GLN A 1 186 ? 2.665 -14.227 2.932 1.00 56.03 186 GLN A N 1
ATOM 1442 C CA . GLN A 1 186 ? 2.787 -15.028 4.150 1.00 56.03 186 GLN A CA 1
ATOM 1443 C C . GLN A 1 186 ? 2.808 -16.542 3.889 1.00 56.03 186 GLN A C 1
ATOM 1445 O O . GLN A 1 186 ? 1.808 -17.160 3.529 1.00 56.03 186 GLN A O 1
ATOM 1450 N N . ALA A 1 187 ? 3.964 -17.145 4.176 1.00 48.53 187 ALA A N 1
ATOM 1451 C CA . ALA A 1 187 ? 4.096 -18.554 4.548 1.00 48.53 187 ALA A CA 1
ATOM 1452 C C . ALA A 1 187 ? 4.769 -18.740 5.929 1.00 48.53 187 ALA A C 1
ATOM 1454 O O . ALA A 1 187 ? 5.107 -19.867 6.286 1.00 48.53 187 ALA A O 1
ATOM 1455 N N . SER A 1 188 ? 5.008 -17.683 6.725 1.00 47.16 188 SER A N 1
ATOM 1456 C CA . SER A 1 188 ? 5.675 -17.836 8.031 1.00 47.16 188 SER A CA 1
ATOM 1457 C C . SER A 1 188 ? 5.390 -16.694 9.025 1.00 47.16 188 SER A C 1
ATOM 1459 O O . SER A 1 188 ? 5.167 -15.570 8.602 1.00 47.16 188 SER A O 1
ATOM 1461 N N . PRO A 1 189 ? 5.467 -16.939 10.350 1.00 53.59 189 PRO A N 1
ATOM 1462 C CA . PRO A 1 189 ? 5.049 -16.011 11.415 1.00 53.59 189 PRO A CA 1
ATOM 1463 C C . PRO A 1 189 ? 6.048 -14.867 11.697 1.00 53.59 189 PRO A C 1
ATOM 1465 O O . PRO A 1 189 ? 6.260 -14.482 12.847 1.00 53.59 189 PRO A O 1
ATOM 1468 N N . HIS A 1 190 ? 6.730 -14.353 10.674 1.00 57.22 190 HIS A N 1
ATOM 1469 C CA . HIS A 1 190 ? 7.687 -13.253 10.821 1.00 57.22 190 HIS A CA 1
ATOM 1470 C C . HIS A 1 190 ? 6.991 -11.905 11.080 1.00 57.22 190 HIS A C 1
ATOM 1472 O O . HIS A 1 190 ? 5.804 -11.761 10.776 1.00 57.22 190 HIS A O 1
ATOM 1478 N N . PRO A 1 191 ? 7.711 -10.903 11.634 1.00 69.19 191 PRO A N 1
ATOM 1479 C CA . PRO A 1 191 ? 7.172 -9.553 11.759 1.00 69.19 191 PRO A CA 1
ATOM 1480 C C . PRO A 1 191 ? 6.692 -9.036 10.397 1.00 69.19 191 PRO A C 1
ATOM 1482 O O . PRO A 1 191 ? 7.351 -9.240 9.371 1.00 69.19 191 PRO A O 1
ATOM 1485 N N . LEU A 1 192 ? 5.529 -8.378 10.402 1.00 86.31 192 LEU A N 1
ATOM 1486 C CA . LEU A 1 192 ? 4.917 -7.803 9.207 1.00 86.31 192 LEU A CA 1
ATOM 1487 C C . LEU A 1 192 ? 5.919 -6.839 8.572 1.00 86.31 192 LEU A C 1
ATOM 1489 O O . LEU A 1 192 ? 6.416 -5.916 9.224 1.00 86.31 192 LEU A O 1
ATOM 1493 N N . SER A 1 193 ? 6.237 -7.075 7.304 1.00 87.56 193 SER A N 1
ATOM 1494 C CA . SER A 1 193 ? 7.235 -6.295 6.586 1.00 87.56 193 SER A CA 1
ATOM 1495 C C . SER A 1 193 ? 6.827 -6.049 5.147 1.00 87.56 193 SER A C 1
ATOM 1497 O O . SER A 1 193 ? 6.232 -6.905 4.492 1.00 87.56 193 SER A O 1
ATOM 1499 N N . LEU A 1 194 ? 7.183 -4.868 4.657 1.00 91.00 194 LEU A N 1
ATOM 1500 C CA . LEU A 1 194 ? 7.104 -4.496 3.254 1.00 91.00 194 LEU A CA 1
ATOM 1501 C C . LEU A 1 194 ? 8.410 -3.832 2.843 1.00 91.00 194 LEU A C 1
ATOM 1503 O O . LEU A 1 194 ? 9.161 -3.310 3.667 1.00 91.00 194 LEU A O 1
ATOM 1507 N N . TYR A 1 195 ? 8.666 -3.844 1.547 1.00 90.56 195 TYR A N 1
ATOM 1508 C CA . TYR A 1 195 ? 9.813 -3.166 0.972 1.00 90.56 195 TYR A CA 1
ATOM 1509 C C . TYR A 1 195 ? 9.334 -2.004 0.119 1.00 90.56 195 TYR A C 1
ATOM 1511 O O . TYR A 1 195 ? 8.236 -2.050 -0.439 1.00 90.56 195 TYR A O 1
ATOM 1519 N N . TYR A 1 196 ? 10.149 -0.965 0.008 1.00 92.00 196 TYR A N 1
ATOM 1520 C CA . TYR A 1 196 ? 9.822 0.191 -0.810 1.00 92.00 196 TYR A CA 1
ATOM 1521 C C . TYR A 1 196 ? 11.042 0.717 -1.553 1.00 92.00 196 TYR A C 1
ATOM 1523 O O . TYR A 1 196 ? 12.167 0.592 -1.089 1.00 92.00 196 TYR A O 1
ATOM 1531 N N . GLN A 1 197 ? 10.805 1.323 -2.708 1.00 90.06 197 GLN A N 1
ATOM 1532 C CA . GLN A 1 197 ? 11.784 2.111 -3.443 1.00 90.06 197 GLN A CA 1
ATOM 1533 C C . GLN A 1 197 ? 11.289 3.553 -3.498 1.00 90.06 197 GLN A C 1
ATOM 1535 O O . GLN A 1 197 ? 10.121 3.795 -3.827 1.00 90.06 197 GLN A O 1
ATOM 1540 N N . VAL A 1 198 ? 12.193 4.492 -3.227 1.00 91.19 198 VAL A N 1
ATOM 1541 C CA . VAL A 1 198 ? 11.971 5.918 -3.474 1.00 91.19 198 VAL A CA 1
ATOM 1542 C C . VAL A 1 198 ? 12.281 6.215 -4.937 1.00 91.19 198 VAL A C 1
ATOM 1544 O O . VAL A 1 198 ? 13.373 5.922 -5.428 1.00 91.19 198 VAL A O 1
ATOM 1547 N N . LEU A 1 199 ? 11.304 6.757 -5.658 1.00 89.56 199 LEU A N 1
ATOM 1548 C CA . LEU A 1 199 ? 11.482 7.175 -7.045 1.00 89.56 199 LEU A CA 1
ATOM 1549 C C . LEU A 1 199 ? 12.066 8.597 -7.111 1.00 89.56 199 LEU A C 1
ATOM 1551 O O . LEU A 1 199 ? 11.790 9.411 -6.225 1.00 89.56 199 LEU A O 1
ATOM 1555 N N . PRO A 1 200 ? 12.859 8.928 -8.149 1.00 87.25 200 PRO A N 1
ATOM 1556 C CA . PRO A 1 200 ? 13.412 10.270 -8.313 1.00 87.25 200 PRO A CA 1
ATOM 1557 C C . PRO A 1 200 ? 12.310 11.343 -8.373 1.00 87.25 200 PRO A C 1
ATOM 1559 O O . PRO A 1 200 ? 11.290 11.094 -9.007 1.00 87.25 200 PRO A O 1
ATOM 1562 N N . PRO A 1 201 ? 12.517 12.564 -7.842 1.00 86.06 201 PRO A N 1
ATOM 1563 C CA . PRO A 1 201 ? 11.481 13.609 -7.803 1.00 86.06 201 PRO A CA 1
ATOM 1564 C C . PRO A 1 201 ? 10.913 14.038 -9.165 1.00 86.06 201 PRO A C 1
ATOM 1566 O O . PRO A 1 201 ? 9.854 14.651 -9.237 1.00 86.06 201 PRO A O 1
ATOM 1569 N N . SER A 1 202 ? 11.641 13.778 -10.252 1.00 86.94 202 SER A N 1
ATOM 1570 C CA . SER A 1 202 ? 11.208 14.067 -11.621 1.00 86.94 202 SER A CA 1
ATOM 1571 C C . SER A 1 202 ? 10.448 12.910 -12.276 1.00 86.94 202 SER A C 1
ATOM 1573 O O . SER A 1 202 ? 10.141 12.995 -13.464 1.00 86.94 202 SER A O 1
ATOM 1575 N N . PHE A 1 203 ? 10.212 11.808 -11.559 1.00 86.06 203 PHE A N 1
ATOM 1576 C CA . PHE A 1 203 ? 9.743 10.559 -12.139 1.00 86.06 203 PHE A CA 1
ATOM 1577 C C . PHE A 1 203 ? 8.812 9.799 -11.187 1.00 86.06 203 PHE A C 1
ATOM 1579 O O . PHE A 1 203 ? 9.248 9.154 -10.232 1.00 86.06 203 PHE A O 1
ATOM 1586 N N . SER A 1 204 ? 7.512 9.854 -11.475 1.00 92.50 204 SER A N 1
ATOM 1587 C CA . SER A 1 204 ? 6.484 9.255 -10.624 1.00 92.50 204 SER A CA 1
ATOM 1588 C C . SER A 1 204 ? 6.238 7.775 -10.938 1.00 92.50 204 SER A C 1
ATOM 1590 O O . SER A 1 204 ? 6.581 7.265 -12.007 1.00 92.50 204 SER A O 1
ATOM 1592 N N . ILE A 1 205 ? 5.536 7.079 -10.041 1.00 91.88 205 ILE A N 1
ATOM 1593 C CA . ILE A 1 205 ? 5.077 5.701 -10.261 1.00 91.88 205 ILE A CA 1
ATOM 1594 C C . ILE A 1 205 ? 4.160 5.590 -11.486 1.00 91.88 205 ILE A C 1
ATOM 1596 O O . ILE A 1 205 ? 4.149 4.567 -12.166 1.00 91.88 205 ILE A O 1
ATOM 1600 N N . LEU A 1 206 ? 3.416 6.654 -11.810 1.00 92.06 206 LEU A N 1
ATOM 1601 C CA . LEU A 1 206 ? 2.552 6.695 -12.990 1.00 92.06 206 LEU A CA 1
ATOM 1602 C C . LEU A 1 206 ? 3.366 6.726 -14.285 1.00 92.06 206 LEU A C 1
ATOM 1604 O O . LEU A 1 206 ? 2.971 6.080 -15.260 1.00 92.06 206 LEU A O 1
ATOM 1608 N N . ASP A 1 207 ? 4.484 7.455 -14.285 1.00 90.06 207 ASP A N 1
ATOM 1609 C CA . ASP A 1 207 ? 5.423 7.490 -15.407 1.00 90.06 207 ASP A CA 1
ATOM 1610 C C . ASP A 1 207 ? 6.123 6.139 -15.553 1.00 90.06 207 ASP A C 1
ATOM 1612 O O . ASP A 1 207 ? 6.158 5.586 -16.652 1.00 90.06 207 ASP A O 1
ATOM 1616 N N . LEU A 1 208 ? 6.569 5.552 -14.436 1.00 88.19 208 LEU A N 1
ATOM 1617 C CA . LEU A 1 208 ? 7.173 4.218 -14.398 1.00 88.19 208 LEU A CA 1
ATOM 1618 C C . LEU A 1 208 ? 6.262 3.145 -14.993 1.00 88.19 208 LEU A C 1
ATOM 1620 O O . LEU A 1 208 ? 6.709 2.339 -15.802 1.00 88.19 208 LEU A O 1
ATOM 1624 N N . GLU A 1 209 ? 4.981 3.140 -14.631 1.00 89.81 209 GLU A N 1
ATOM 1625 C CA . GLU A 1 209 ? 4.010 2.170 -15.149 1.00 89.81 209 GLU A CA 1
ATOM 1626 C C . GLU A 1 209 ? 3.601 2.411 -16.604 1.00 89.81 209 GLU A C 1
ATOM 1628 O O . GLU A 1 209 ? 3.004 1.531 -17.225 1.00 89.81 209 GLU A O 1
ATOM 1633 N N . ARG A 1 210 ? 3.884 3.596 -17.156 1.00 89.25 210 ARG A N 1
ATOM 1634 C CA . ARG A 1 210 ? 3.697 3.884 -18.583 1.00 89.25 210 ARG A CA 1
ATOM 1635 C C . ARG A 1 210 ? 4.890 3.416 -19.421 1.00 89.25 210 ARG A C 1
ATOM 1637 O O . ARG A 1 210 ? 4.727 3.251 -20.629 1.00 89.25 210 ARG A O 1
ATOM 1644 N N . MET A 1 211 ? 6.061 3.217 -18.814 1.00 87.00 211 MET A N 1
ATOM 1645 C CA . MET A 1 211 ? 7.263 2.830 -19.548 1.00 87.00 211 MET A CA 1
ATOM 1646 C C . MET A 1 211 ? 7.111 1.475 -20.243 1.00 87.00 211 MET A C 1
ATOM 1648 O O . MET A 1 211 ? 6.471 0.547 -19.747 1.00 87.00 211 MET A O 1
ATOM 1652 N N . VAL A 1 212 ? 7.765 1.354 -21.394 1.00 85.88 212 VAL A N 1
ATOM 1653 C CA . VAL A 1 212 ? 7.885 0.108 -22.143 1.00 85.88 212 VAL A CA 1
ATOM 1654 C C . VAL A 1 212 ? 9.134 -0.620 -21.662 1.00 85.88 212 VAL A C 1
ATOM 1656 O O . VAL A 1 212 ? 10.237 -0.072 -21.691 1.00 85.88 212 VAL A O 1
ATOM 1659 N N . LYS A 1 213 ? 8.969 -1.870 -21.226 1.00 85.19 213 LYS A N 1
ATOM 1660 C CA . LYS A 1 213 ? 10.092 -2.741 -20.875 1.00 85.19 213 LYS A CA 1
ATOM 1661 C C . LYS A 1 213 ? 10.636 -3.416 -22.130 1.00 85.19 213 LYS A C 1
ATOM 1663 O O . LYS A 1 213 ? 9.917 -4.168 -22.784 1.00 85.19 213 LYS A O 1
ATOM 1668 N N . TRP A 1 214 ? 11.908 -3.193 -22.434 1.00 85.75 214 TRP A N 1
ATOM 1669 C CA . TRP A 1 214 ? 12.638 -3.912 -23.475 1.00 85.75 214 TRP A CA 1
ATOM 1670 C C . TRP A 1 214 ? 13.585 -4.925 -22.860 1.00 85.75 214 TRP A C 1
ATOM 1672 O O . TRP A 1 214 ? 14.355 -4.592 -21.965 1.00 85.75 214 TRP A O 1
ATOM 1682 N N . THR A 1 215 ? 13.561 -6.148 -23.381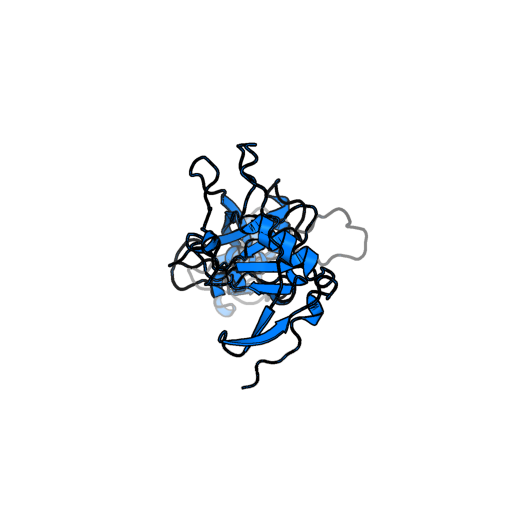 1.00 84.69 215 THR A N 1
ATOM 1683 C CA . THR A 1 215 ? 14.518 -7.203 -23.045 1.00 84.69 215 THR A CA 1
ATOM 1684 C C . THR A 1 215 ? 15.418 -7.424 -24.255 1.00 84.69 215 THR A C 1
ATOM 1686 O O . THR A 1 215 ? 14.981 -7.934 -25.284 1.00 84.69 215 THR A O 1
ATOM 1689 N N . LEU A 1 216 ? 16.671 -6.997 -24.143 1.00 83.12 216 LEU A N 1
ATOM 1690 C CA . LEU A 1 216 ? 17.641 -6.930 -25.227 1.00 83.12 216 LEU A CA 1
ATOM 1691 C C . LEU A 1 216 ? 18.767 -7.934 -25.013 1.00 83.12 216 LEU A C 1
ATOM 1693 O O . LEU A 1 216 ? 19.178 -8.205 -23.887 1.00 83.12 216 LEU A O 1
ATOM 1697 N N . HIS A 1 217 ? 19.300 -8.449 -26.113 1.00 80.94 217 HIS A N 1
ATOM 1698 C CA . HIS A 1 217 ? 20.478 -9.303 -26.118 1.00 80.94 217 HIS A CA 1
ATOM 1699 C C . HIS A 1 217 ? 21.593 -8.608 -26.886 1.00 80.94 217 HIS A C 1
ATOM 1701 O O . HIS A 1 217 ? 21.356 -8.079 -27.973 1.00 80.94 217 HIS A O 1
ATOM 1707 N N . LEU A 1 218 ? 22.806 -8.626 -26.338 1.00 80.38 218 LEU A N 1
ATOM 1708 C CA . LEU A 1 218 ? 23.978 -8.184 -27.085 1.00 80.38 218 LEU A CA 1
ATOM 1709 C C . LEU A 1 218 ? 24.394 -9.253 -28.088 1.00 80.38 218 LEU A C 1
ATOM 1711 O O . LEU A 1 218 ? 24.185 -10.449 -27.870 1.00 80.38 218 LEU A O 1
ATOM 1715 N N . SER A 1 219 ? 24.995 -8.808 -29.192 1.00 74.94 219 SER A N 1
ATOM 1716 C CA . SER A 1 219 ? 25.538 -9.720 -30.193 1.00 74.94 219 SER A CA 1
ATOM 1717 C C . SER A 1 219 ? 26.573 -10.645 -29.543 1.00 74.94 219 SER A C 1
ATOM 1719 O O . SER A 1 219 ? 27.535 -10.145 -28.956 1.00 74.94 219 SER A O 1
ATOM 1721 N N . PRO A 1 220 ? 26.432 -11.976 -29.675 1.00 69.12 220 PRO A N 1
ATOM 1722 C CA . PRO A 1 220 ? 27.369 -12.927 -29.080 1.00 69.12 220 PRO A CA 1
ATOM 1723 C C . PRO A 1 220 ? 28.735 -12.932 -29.783 1.00 69.12 220 PRO A C 1
ATOM 1725 O O . PRO A 1 220 ? 29.676 -13.545 -29.288 1.00 69.12 220 PRO A O 1
ATOM 1728 N N . TYR A 1 221 ? 28.843 -12.284 -30.948 1.00 66.69 221 TYR A N 1
ATOM 1729 C CA . TYR A 1 221 ? 30.049 -12.277 -31.776 1.00 66.69 221 TYR A CA 1
ATOM 1730 C C . TYR A 1 221 ? 31.024 -11.150 -31.446 1.00 66.69 221 TYR A C 1
ATOM 1732 O O . TYR A 1 221 ? 32.163 -11.200 -31.899 1.00 66.69 221 TYR A O 1
ATOM 1740 N N . GLU A 1 222 ? 30.596 -10.137 -30.693 1.00 70.75 222 GLU A N 1
ATOM 1741 C CA . GLU A 1 222 ? 31.446 -8.993 -30.382 1.00 70.75 222 GLU A CA 1
ATOM 1742 C C . GLU A 1 222 ? 32.301 -9.293 -29.137 1.00 70.75 222 GLU A C 1
ATOM 1744 O O . GLU A 1 222 ? 31.757 -9.435 -28.035 1.00 70.75 222 GLU A O 1
ATOM 1749 N N . PRO A 1 223 ? 33.641 -9.371 -29.267 1.00 66.69 223 PRO A N 1
ATOM 1750 C CA . PRO A 1 223 ? 34.505 -9.816 -28.176 1.00 66.69 223 PRO A CA 1
ATOM 1751 C C . PRO A 1 223 ? 34.458 -8.915 -26.938 1.00 66.69 223 PRO A C 1
ATOM 1753 O O . PRO A 1 223 ? 34.690 -9.379 -25.823 1.00 66.69 223 PRO A O 1
ATOM 1756 N N . ARG A 1 224 ? 34.111 -7.633 -27.104 1.00 66.44 224 ARG A N 1
ATOM 1757 C CA . ARG A 1 224 ? 33.979 -6.671 -25.997 1.00 66.44 224 ARG A CA 1
ATOM 1758 C C . ARG A 1 224 ? 32.885 -7.063 -24.998 1.00 66.44 224 ARG A C 1
ATOM 1760 O O . ARG A 1 224 ? 32.942 -6.650 -23.843 1.00 66.44 224 ARG A O 1
ATOM 1767 N N . TRP A 1 225 ? 31.933 -7.903 -25.409 1.00 65.75 225 TRP A N 1
ATOM 1768 C CA . TRP A 1 225 ? 30.814 -8.356 -24.579 1.00 65.75 225 TRP A CA 1
ATOM 1769 C C . TRP A 1 225 ? 31.047 -9.714 -23.913 1.00 65.75 225 TRP A C 1
ATOM 1771 O O . TRP A 1 225 ? 30.234 -10.123 -23.089 1.00 65.75 225 TRP A O 1
ATOM 1781 N N . LEU A 1 226 ? 32.171 -10.391 -24.188 1.00 59.06 226 LEU A N 1
ATOM 1782 C CA . LEU A 1 226 ? 32.523 -11.685 -23.576 1.00 59.06 226 LEU A CA 1
ATOM 1783 C C . LEU A 1 226 ? 32.582 -11.627 -22.039 1.00 59.06 226 LEU A C 1
ATOM 1785 O O . LEU A 1 226 ? 32.358 -12.638 -21.376 1.00 59.06 226 LEU A O 1
ATOM 1789 N N . HIS A 1 227 ? 32.863 -10.448 -21.475 1.00 54.66 227 HIS A N 1
ATOM 1790 C CA . HIS A 1 227 ? 32.916 -10.208 -20.029 1.00 54.66 227 HIS A CA 1
ATOM 1791 C C . HIS A 1 227 ? 31.659 -9.520 -19.469 1.00 54.66 227 HIS A C 1
ATOM 1793 O O . HIS A 1 227 ? 31.550 -9.368 -18.252 1.00 54.66 227 HIS A O 1
ATOM 1799 N N . ALA A 1 228 ? 30.699 -9.132 -20.320 1.00 56.03 228 ALA A N 1
ATOM 1800 C CA . ALA A 1 228 ? 29.404 -8.627 -19.880 1.00 56.03 228 ALA A CA 1
ATOM 1801 C C . ALA A 1 228 ? 28.575 -9.824 -19.388 1.00 56.03 228 ALA A C 1
ATOM 1803 O O . ALA A 1 228 ? 27.970 -10.572 -20.154 1.00 56.03 228 ALA A O 1
ATOM 1804 N N . SER A 1 229 ? 28.605 -10.045 -18.077 1.00 50.47 229 SER A N 1
ATOM 1805 C CA . SER A 1 229 ? 28.115 -11.238 -17.372 1.00 50.47 229 SER A CA 1
ATOM 1806 C C . SER A 1 229 ? 26.603 -11.509 -17.485 1.00 50.47 229 SER A C 1
ATOM 1808 O O . SER A 1 229 ? 26.112 -12.495 -16.938 1.00 50.47 229 SER A O 1
ATOM 1810 N N . LEU A 1 230 ? 25.853 -10.698 -18.238 1.00 55.06 230 LEU A N 1
ATOM 1811 C CA . LEU A 1 230 ? 24.436 -10.895 -18.530 1.00 55.06 230 LEU A CA 1
ATOM 1812 C C . LEU A 1 230 ? 24.209 -10.794 -20.041 1.00 55.06 230 LEU A C 1
ATOM 1814 O O . LEU A 1 230 ? 24.259 -9.720 -20.614 1.00 55.06 230 LEU A O 1
ATOM 1818 N N . HIS A 1 231 ? 23.869 -11.906 -20.697 1.00 63.19 231 HIS A N 1
ATOM 1819 C CA . HIS A 1 231 ? 23.488 -11.901 -22.122 1.00 63.19 231 HIS A CA 1
ATOM 1820 C C . HIS A 1 231 ? 22.135 -11.220 -22.384 1.00 63.19 231 HIS A C 1
ATOM 1822 O O . HIS A 1 231 ? 21.670 -11.200 -23.522 1.00 63.19 231 HIS A O 1
ATOM 1828 N N . VAL A 1 232 ? 21.460 -10.747 -21.332 1.00 73.50 232 VAL A N 1
ATOM 1829 C CA . VAL A 1 232 ? 20.118 -10.169 -21.379 1.00 73.50 232 VAL A CA 1
ATOM 1830 C C . VAL A 1 232 ? 20.110 -8.894 -20.550 1.00 73.50 232 VAL A C 1
ATOM 1832 O O . VAL A 1 232 ? 20.334 -8.957 -19.338 1.00 73.50 232 VAL A O 1
ATOM 1835 N N . HIS A 1 233 ? 19.819 -7.778 -21.204 1.00 78.56 233 HIS A N 1
ATOM 1836 C CA . HIS A 1 233 ? 19.686 -6.453 -20.616 1.00 78.56 233 HIS A CA 1
ATOM 1837 C C . HIS A 1 233 ? 18.224 -6.039 -20.641 1.00 78.56 233 HIS A C 1
ATOM 1839 O O . HIS A 1 233 ? 17.529 -6.259 -21.629 1.00 78.56 233 HIS A O 1
ATOM 1845 N N . GLU A 1 234 ? 17.751 -5.447 -19.555 1.00 79.44 234 GLU A N 1
ATOM 1846 C CA . GLU A 1 234 ? 16.379 -4.966 -19.464 1.00 79.44 234 GLU A CA 1
ATOM 1847 C C . GLU A 1 234 ? 16.394 -3.448 -19.309 1.00 79.44 234 GLU A C 1
ATOM 1849 O O . GLU A 1 234 ? 16.981 -2.941 -18.356 1.00 79.44 234 GLU A O 1
ATOM 1854 N N . LEU A 1 235 ? 15.743 -2.742 -20.232 1.00 82.44 235 LEU A N 1
ATOM 1855 C CA . LEU A 1 235 ? 15.607 -1.287 -20.214 1.00 82.44 235 LEU A CA 1
ATOM 1856 C C . LEU A 1 235 ? 14.148 -0.894 -20.021 1.00 82.44 235 LEU A C 1
ATOM 1858 O O . LEU A 1 235 ? 13.247 -1.544 -20.549 1.00 82.44 235 LEU A O 1
ATOM 1862 N N . LEU A 1 236 ? 13.930 0.196 -19.292 1.00 84.75 236 LEU A N 1
ATOM 1863 C CA . LEU A 1 236 ? 12.639 0.866 -19.200 1.00 84.75 236 LEU A CA 1
ATOM 1864 C C . LEU A 1 236 ? 12.725 2.159 -20.011 1.00 84.75 236 LEU A C 1
ATOM 1866 O O . LEU A 1 236 ? 13.592 2.996 -19.760 1.00 84.75 236 LEU A O 1
ATOM 1870 N N . LEU A 1 237 ? 11.867 2.277 -21.019 1.00 87.81 237 LEU A N 1
ATOM 1871 C CA . LEU A 1 237 ? 11.918 3.330 -22.032 1.00 87.81 237 LEU A CA 1
ATOM 1872 C C . LEU A 1 237 ? 10.591 4.082 -22.079 1.00 87.81 237 LEU A C 1
ATOM 1874 O O . LEU A 1 237 ? 9.531 3.496 -21.837 1.00 87.81 237 LEU A O 1
ATOM 1878 N N . ASP A 1 238 ? 10.637 5.378 -22.373 1.00 88.62 238 ASP A N 1
ATOM 1879 C CA . ASP A 1 238 ? 9.413 6.125 -22.635 1.00 88.62 238 ASP A CA 1
ATOM 1880 C C . ASP A 1 238 ? 8.816 5.620 -23.961 1.00 88.62 238 ASP A C 1
ATOM 1882 O O . ASP A 1 238 ? 9.561 5.391 -24.916 1.00 88.62 238 ASP A O 1
ATOM 1886 N N . PRO A 1 239 ? 7.491 5.418 -24.067 1.00 87.50 239 PRO A N 1
ATOM 1887 C CA . PRO A 1 239 ? 6.866 5.043 -25.334 1.00 87.50 239 PRO A CA 1
ATOM 1888 C C . PRO A 1 239 ? 7.216 5.967 -26.514 1.00 87.50 239 PRO A C 1
ATOM 1890 O O . PRO A 1 239 ? 7.182 5.511 -27.660 1.00 87.50 239 PRO A O 1
ATOM 1893 N N . ALA A 1 240 ? 7.513 7.241 -26.234 1.00 89.62 240 ALA A N 1
ATOM 1894 C CA . ALA A 1 240 ? 7.899 8.247 -27.216 1.00 89.62 240 ALA A CA 1
ATOM 1895 C C . ALA A 1 240 ? 9.404 8.273 -27.536 1.00 89.62 240 ALA A C 1
ATOM 1897 O O . ALA A 1 240 ? 9.779 8.941 -28.498 1.00 89.62 240 ALA A O 1
ATOM 1898 N N . ASP A 1 241 ? 10.246 7.564 -26.771 1.00 91.56 241 ASP A N 1
ATOM 1899 C CA . ASP A 1 241 ? 11.669 7.417 -27.092 1.00 91.56 241 ASP A CA 1
ATOM 1900 C C . ASP A 1 241 ? 11.831 6.790 -28.485 1.00 91.56 241 ASP A C 1
ATOM 1902 O O . ASP A 1 241 ? 11.003 5.991 -28.942 1.00 91.56 241 ASP A O 1
ATOM 1906 N N . THR A 1 242 ? 12.932 7.113 -29.151 1.00 94.06 242 THR A N 1
ATOM 1907 C CA . THR A 1 242 ? 13.336 6.469 -30.401 1.00 94.06 242 THR A CA 1
ATOM 1908 C C . THR A 1 242 ? 14.262 5.274 -30.148 1.00 94.06 242 THR A C 1
ATOM 1910 O O . THR A 1 242 ? 14.778 5.071 -29.045 1.00 94.06 242 THR A O 1
ATOM 1913 N N . VAL A 1 243 ? 14.492 4.452 -31.175 1.00 92.44 243 VAL A N 1
ATOM 1914 C CA . VAL A 1 243 ? 15.513 3.392 -31.134 1.00 92.44 243 VAL A CA 1
ATOM 1915 C C . VAL A 1 243 ? 16.887 3.985 -30.820 1.00 92.44 243 VAL A C 1
ATOM 1917 O O . VAL A 1 243 ? 17.636 3.380 -30.058 1.00 92.44 243 VAL A O 1
ATOM 1920 N N . GLU A 1 244 ? 17.214 5.162 -31.354 1.00 92.19 244 GLU A N 1
ATOM 1921 C CA . GLU A 1 244 ? 18.459 5.866 -31.041 1.00 92.19 244 GLU A CA 1
ATOM 1922 C C . GLU A 1 244 ? 18.574 6.175 -29.543 1.00 92.19 244 GLU A C 1
ATOM 1924 O O . GLU A 1 244 ? 19.553 5.773 -28.910 1.00 92.19 244 GLU A O 1
ATOM 1929 N N . ASP A 1 245 ? 17.540 6.780 -28.950 1.00 91.38 245 ASP A N 1
ATOM 1930 C CA . ASP A 1 245 ? 17.505 7.092 -27.515 1.00 91.38 245 ASP A CA 1
ATOM 1931 C C . ASP A 1 245 ? 17.672 5.830 -26.657 1.00 91.38 245 ASP A C 1
ATOM 1933 O O . ASP A 1 245 ? 18.414 5.814 -25.669 1.00 91.38 245 ASP A O 1
ATOM 1937 N N . ALA A 1 246 ? 17.009 4.740 -27.051 1.00 89.44 246 ALA A N 1
ATOM 1938 C CA . ALA A 1 246 ? 17.101 3.454 -26.371 1.00 89.44 246 ALA A CA 1
ATOM 1939 C C . ALA A 1 246 ? 18.519 2.864 -26.424 1.00 89.44 246 ALA A C 1
ATOM 1941 O O . ALA A 1 246 ? 19.002 2.328 -25.424 1.00 89.44 246 ALA A O 1
ATOM 1942 N N . LEU A 1 247 ? 19.201 2.973 -27.567 1.00 89.06 247 LEU A N 1
ATOM 1943 C CA . LEU A 1 247 ? 20.573 2.492 -27.738 1.00 89.06 247 LEU A CA 1
ATOM 1944 C C . LEU A 1 247 ? 21.580 3.349 -26.963 1.00 89.06 247 LEU A C 1
ATOM 1946 O O . LEU A 1 247 ? 22.495 2.790 -26.360 1.00 89.06 247 LEU A O 1
ATOM 1950 N N . VAL A 1 248 ? 21.380 4.669 -26.887 1.00 87.50 248 VAL A N 1
ATOM 1951 C CA . VAL A 1 248 ? 22.182 5.557 -26.026 1.00 87.50 248 VAL A CA 1
ATOM 1952 C C . VAL A 1 248 ? 22.029 5.163 -24.553 1.00 87.50 248 VAL A C 1
ATOM 1954 O O . VAL A 1 248 ? 23.024 5.017 -23.839 1.00 87.50 248 VAL A O 1
ATOM 1957 N N . LYS A 1 249 ? 20.794 4.904 -24.097 1.00 85.50 249 LYS A N 1
ATOM 1958 C CA . LYS A 1 249 ? 20.522 4.415 -22.733 1.00 85.50 249 LYS A CA 1
ATOM 1959 C C . LYS A 1 249 ? 21.155 3.041 -22.480 1.00 85.50 249 LYS A C 1
ATOM 1961 O O . LYS A 1 249 ? 21.726 2.826 -21.412 1.00 85.50 249 LYS A O 1
ATOM 1966 N N . LEU A 1 250 ? 21.105 2.130 -23.458 1.00 83.62 250 LEU A N 1
ATOM 1967 C CA . LEU A 1 250 ? 21.756 0.817 -23.382 1.00 83.62 250 LEU A CA 1
ATOM 1968 C C . LEU A 1 250 ? 23.277 0.943 -23.257 1.00 83.62 250 LEU A C 1
ATOM 1970 O O . LEU A 1 250 ? 23.890 0.265 -22.434 1.00 83.62 250 LEU A O 1
ATOM 1974 N N . GLN A 1 251 ? 23.884 1.818 -24.058 1.00 81.31 251 GLN A N 1
ATOM 1975 C CA . GLN A 1 251 ? 25.321 2.051 -24.039 1.00 81.31 251 GLN A CA 1
ATOM 1976 C C . GLN A 1 251 ? 25.767 2.574 -22.673 1.00 81.31 251 GLN A C 1
ATOM 1978 O O . GLN A 1 251 ? 26.695 2.014 -22.094 1.00 81.31 251 GLN A O 1
ATOM 1983 N N . ALA A 1 252 ? 25.074 3.576 -22.127 1.00 78.38 252 ALA A N 1
ATOM 1984 C CA . ALA A 1 252 ? 25.355 4.100 -20.790 1.00 78.38 252 ALA A CA 1
ATOM 1985 C C . ALA A 1 252 ? 25.167 3.041 -19.685 1.00 78.38 252 ALA A C 1
ATOM 1987 O O . ALA A 1 252 ? 25.876 3.058 -18.683 1.00 78.38 252 ALA A O 1
ATOM 1988 N N . HIS A 1 253 ? 24.231 2.104 -19.872 1.00 74.94 253 HIS A N 1
ATOM 1989 C CA . HIS A 1 253 ? 23.984 1.004 -18.940 1.00 74.94 253 HIS A CA 1
ATOM 1990 C C . HIS A 1 253 ? 25.102 -0.056 -18.944 1.00 74.94 253 HIS A C 1
ATOM 1992 O O . HIS A 1 253 ? 25.398 -0.638 -17.903 1.00 74.94 253 HIS A O 1
ATOM 1998 N N . ILE A 1 254 ? 25.725 -0.322 -20.097 1.00 74.44 254 ILE A N 1
ATOM 1999 C CA . ILE A 1 254 ? 26.769 -1.355 -20.243 1.00 74.44 254 ILE A CA 1
ATOM 2000 C C . ILE A 1 254 ? 28.173 -0.789 -20.003 1.00 74.44 254 ILE A C 1
ATOM 2002 O O . ILE A 1 254 ? 29.040 -1.484 -19.475 1.00 74.44 254 ILE A O 1
ATOM 2006 N N . LEU A 1 255 ? 28.407 0.458 -20.408 1.00 72.69 255 LEU A N 1
ATOM 2007 C CA . LEU A 1 255 ? 29.694 1.143 -20.347 1.00 72.69 255 LEU A CA 1
ATOM 2008 C C . LEU A 1 255 ? 29.553 2.404 -19.479 1.00 72.69 255 LEU A C 1
ATOM 2010 O O . LEU A 1 255 ? 29.432 3.503 -20.026 1.00 72.69 255 LEU A O 1
ATOM 2014 N N . PRO A 1 256 ? 29.547 2.279 -18.137 1.00 58.94 256 PRO A N 1
ATOM 2015 C CA . PRO A 1 256 ? 29.612 3.451 -17.276 1.00 58.94 256 PRO A CA 1
ATOM 2016 C C . PRO A 1 256 ? 30.907 4.234 -17.563 1.00 58.94 256 PRO A C 1
ATOM 2018 O O . PRO A 1 256 ? 31.914 3.628 -17.951 1.00 58.94 256 PRO A O 1
ATOM 2021 N N . PRO A 1 257 ? 30.900 5.569 -17.403 1.00 52.09 257 PRO A N 1
ATOM 2022 C CA . PRO A 1 257 ? 32.065 6.398 -17.689 1.00 52.09 257 PRO A CA 1
ATOM 2023 C C . PRO A 1 257 ? 33.275 5.911 -16.879 1.00 52.09 257 PRO A C 1
ATOM 2025 O O . PRO A 1 257 ? 33.175 5.684 -15.674 1.00 52.09 257 PRO A O 1
ATOM 2028 N N . ARG A 1 258 ? 34.411 5.702 -17.552 1.00 53.09 258 ARG A N 1
ATOM 2029 C CA . ARG A 1 258 ? 35.695 5.442 -16.889 1.00 53.09 258 ARG A CA 1
ATOM 2030 C C . ARG A 1 258 ? 36.245 6.779 -16.394 1.00 53.09 258 ARG A C 1
ATOM 2032 O O . ARG A 1 258 ? 36.339 7.703 -17.187 1.00 53.09 258 ARG A O 1
ATOM 2039 N N . ASP A 1 259 ? 36.651 6.844 -15.127 1.00 50.12 259 ASP A N 1
ATOM 2040 C CA . ASP A 1 259 ? 37.310 8.024 -14.533 1.00 50.12 259 ASP A CA 1
ATOM 2041 C C . ASP A 1 259 ? 38.692 8.330 -15.150 1.00 50.12 259 ASP A C 1
ATOM 2043 O O . ASP A 1 259 ? 39.255 9.400 -14.926 1.00 50.12 259 ASP A O 1
ATOM 2047 N N . ASP A 1 260 ? 39.249 7.409 -15.940 1.00 47.12 260 ASP A N 1
ATOM 2048 C CA . ASP A 1 260 ? 40.504 7.614 -16.655 1.00 47.12 260 ASP A CA 1
ATOM 2049 C C . ASP A 1 260 ? 40.234 8.117 -18.079 1.00 47.12 260 ASP A C 1
ATOM 2051 O O . ASP A 1 260 ? 40.061 7.330 -19.014 1.00 47.12 260 ASP A O 1
ATOM 2055 N N . ASP A 1 261 ? 40.267 9.442 -18.240 1.00 43.91 261 ASP A N 1
ATOM 2056 C CA . ASP A 1 261 ? 40.448 10.148 -19.515 1.00 43.91 261 ASP A CA 1
ATOM 2057 C C . ASP A 1 261 ? 41.816 9.798 -20.133 1.00 43.91 261 ASP A C 1
ATOM 2059 O O . ASP A 1 261 ? 42.757 10.596 -20.189 1.00 43.91 261 ASP A O 1
ATOM 2063 N N . LYS A 1 262 ? 41.955 8.564 -20.609 1.00 42.81 262 LYS A N 1
ATOM 2064 C CA . LYS A 1 262 ? 42.940 8.209 -21.623 1.00 42.81 262 LYS A CA 1
ATOM 2065 C C . LYS A 1 262 ? 42.172 7.700 -22.822 1.00 42.81 262 LYS A C 1
ATOM 2067 O O . LYS A 1 262 ? 41.716 6.560 -22.842 1.00 42.81 262 LYS A O 1
ATOM 2072 N N . GLU A 1 263 ? 42.019 8.594 -23.796 1.00 46.12 263 GLU A N 1
ATOM 2073 C CA . GLU A 1 263 ? 41.615 8.294 -25.166 1.00 46.12 263 GLU A CA 1
ATOM 2074 C C . GLU A 1 263 ? 42.496 7.165 -25.729 1.00 46.12 263 GLU A C 1
ATOM 2076 O O . GLU A 1 263 ? 43.535 7.401 -26.342 1.00 46.12 263 GLU A O 1
ATOM 2081 N N . GLU A 1 264 ? 42.097 5.913 -25.512 1.00 45.09 264 GLU A N 1
ATOM 2082 C CA . GLU A 1 264 ? 42.551 4.791 -26.325 1.00 45.09 264 GLU A CA 1
ATOM 2083 C C . GLU A 1 264 ? 41.572 4.620 -27.491 1.00 45.09 264 GLU A C 1
ATOM 208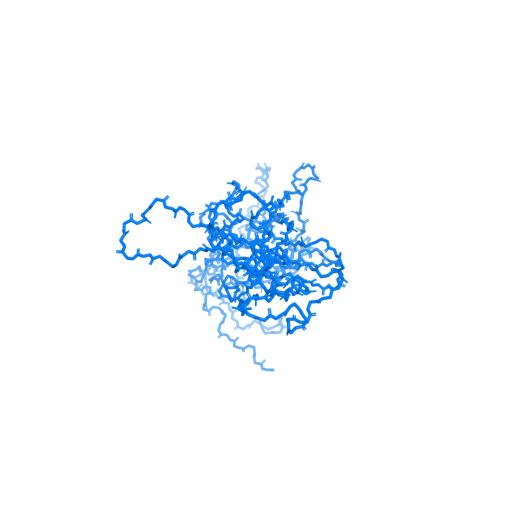5 O O . GLU A 1 264 ? 40.482 4.071 -27.358 1.00 45.09 264 GLU A O 1
ATOM 2090 N N . ASP A 1 265 ? 41.983 5.171 -28.632 1.00 43.25 265 ASP A N 1
ATOM 2091 C CA . ASP A 1 265 ? 41.666 4.746 -30.000 1.00 43.25 265 ASP A CA 1
ATOM 2092 C C . ASP A 1 265 ? 40.205 4.314 -30.285 1.00 43.25 265 ASP A C 1
ATOM 2094 O O . ASP A 1 265 ? 39.864 3.155 -30.521 1.00 43.25 265 ASP A O 1
ATOM 2098 N N . GLY A 1 266 ? 39.303 5.296 -30.294 1.00 48.31 266 GLY A N 1
ATOM 2099 C CA . GLY A 1 266 ? 38.718 5.772 -31.553 1.00 48.31 266 GLY A CA 1
ATOM 2100 C C . GLY A 1 266 ? 37.864 4.843 -32.428 1.00 48.31 266 GLY A C 1
ATOM 2101 O O . GLY A 1 266 ? 37.552 5.241 -33.549 1.00 48.31 266 GLY A O 1
ATOM 2102 N N . SER A 1 267 ? 37.422 3.656 -31.997 1.00 50.03 267 SER A N 1
ATOM 2103 C CA . SER A 1 267 ? 36.383 2.945 -32.764 1.00 50.03 267 SER A CA 1
ATOM 2104 C C . SER A 1 267 ? 35.000 3.503 -32.401 1.00 50.03 267 SER A C 1
ATOM 2106 O O . SER A 1 267 ? 34.419 3.107 -31.387 1.00 50.03 267 SER A O 1
ATOM 2108 N N . VAL A 1 268 ? 34.456 4.403 -33.223 1.00 60.47 268 VAL A N 1
ATOM 2109 C CA . VAL A 1 268 ? 33.050 4.831 -33.126 1.00 60.47 268 VAL A CA 1
ATOM 2110 C C . VAL A 1 268 ? 32.168 3.597 -33.316 1.00 60.47 268 VAL A C 1
ATOM 2112 O O . VAL A 1 268 ? 31.996 3.095 -34.426 1.00 60.47 268 VAL A O 1
ATOM 2115 N N . MET A 1 269 ? 31.661 3.053 -32.212 1.00 68.69 269 MET A N 1
ATOM 2116 C CA . MET A 1 269 ? 30.814 1.870 -32.242 1.00 68.69 269 MET A CA 1
ATOM 2117 C C . MET A 1 269 ? 29.404 2.294 -32.635 1.00 68.69 269 MET A C 1
ATOM 2119 O O . MET A 1 269 ? 28.759 3.054 -31.919 1.00 68.69 269 MET A O 1
ATOM 2123 N N . THR A 1 270 ? 28.937 1.819 -33.788 1.00 78.69 270 THR A N 1
ATOM 2124 C CA . THR A 1 270 ? 27.566 2.077 -34.239 1.00 78.69 270 THR A CA 1
ATOM 2125 C C . THR A 1 270 ? 26.660 0.974 -33.711 1.00 78.69 270 THR A C 1
ATOM 2127 O O . THR A 1 270 ? 26.917 -0.210 -33.934 1.00 78.69 270 THR A O 1
ATOM 2130 N N . TRP A 1 271 ? 25.612 1.361 -32.991 1.00 84.50 271 TRP A N 1
ATOM 2131 C CA . TRP A 1 271 ? 24.642 0.434 -32.424 1.00 84.50 271 TRP A CA 1
ATOM 2132 C C . TRP A 1 271 ? 23.452 0.284 -33.371 1.00 84.50 271 TRP A C 1
ATOM 2134 O O . TRP A 1 271 ? 22.958 1.263 -33.925 1.00 84.50 271 TRP A O 1
ATOM 2144 N N . HIS A 1 272 ? 22.973 -0.948 -33.540 1.00 88.19 272 HIS A N 1
ATOM 2145 C CA . HIS A 1 272 ? 21.794 -1.244 -34.348 1.00 88.19 272 HIS A CA 1
ATOM 2146 C C . HIS A 1 272 ? 20.852 -2.167 -33.587 1.00 88.19 272 HIS A C 1
ATOM 2148 O O . HIS A 1 272 ? 21.283 -3.164 -33.005 1.00 88.19 272 HIS A O 1
ATOM 2154 N N . LEU A 1 273 ? 19.555 -1.859 -33.637 1.00 90.31 273 LEU A N 1
ATOM 2155 C CA . LEU A 1 273 ? 18.522 -2.733 -33.106 1.00 90.31 273 LEU A CA 1
ATOM 2156 C C . LEU A 1 273 ? 18.076 -3.726 -34.179 1.00 90.31 273 LEU A C 1
ATOM 2158 O O . LEU A 1 273 ? 17.582 -3.343 -35.243 1.00 90.31 273 LEU A O 1
ATOM 2162 N N . VAL A 1 274 ? 18.232 -5.011 -33.873 1.00 88.81 274 VAL A N 1
ATOM 2163 C CA . VAL A 1 274 ? 17.898 -6.107 -34.779 1.00 88.81 274 VAL A CA 1
ATOM 2164 C C . VAL A 1 274 ? 16.832 -6.987 -34.142 1.00 88.81 274 VAL A C 1
ATOM 2166 O O . VAL A 1 274 ? 17.017 -7.529 -33.054 1.00 88.81 274 VAL A O 1
ATOM 2169 N N . GLU A 1 275 ? 15.720 -7.152 -34.844 1.00 88.06 275 GLU A N 1
ATOM 2170 C CA . GLU A 1 275 ? 14.674 -8.104 -34.500 1.00 88.06 275 GLU A CA 1
ATOM 2171 C C . GLU A 1 275 ? 15.018 -9.464 -35.100 1.00 88.06 275 GLU A C 1
ATOM 2173 O O . GLU A 1 275 ? 15.327 -9.577 -36.291 1.00 88.06 275 GLU A O 1
ATOM 2178 N N . THR A 1 276 ? 14.964 -10.508 -34.275 1.00 81.50 276 THR A N 1
ATOM 2179 C CA . THR A 1 276 ? 15.293 -11.869 -34.697 1.00 81.50 276 THR A CA 1
ATOM 2180 C C . THR A 1 276 ? 14.157 -12.831 -34.391 1.00 81.50 276 THR A C 1
ATOM 2182 O O . THR A 1 276 ? 13.496 -12.725 -33.361 1.00 81.50 276 THR A O 1
ATOM 2185 N N . ARG A 1 277 ? 13.964 -13.811 -35.273 1.00 81.56 277 ARG A N 1
ATOM 2186 C CA . ARG A 1 277 ? 13.135 -14.988 -35.027 1.00 81.56 277 ARG A CA 1
ATOM 2187 C C . ARG A 1 277 ? 14.027 -16.087 -34.464 1.00 81.56 277 ARG A C 1
ATOM 2189 O O . ARG A 1 277 ? 15.076 -16.386 -35.042 1.00 81.56 277 ARG A O 1
ATOM 2196 N N . ASP A 1 278 ? 13.641 -16.636 -33.314 1.00 74.31 278 ASP A N 1
ATOM 2197 C CA . ASP A 1 278 ? 14.346 -17.725 -32.622 1.00 74.31 278 ASP A CA 1
ATOM 2198 C C . ASP A 1 278 ? 15.851 -17.467 -32.413 1.00 74.31 278 ASP A C 1
ATOM 2200 O O . ASP A 1 278 ? 16.656 -18.396 -32.391 1.00 74.31 278 ASP A O 1
ATOM 2204 N N . ARG A 1 279 ? 16.251 -16.188 -32.308 1.00 69.31 279 ARG A N 1
ATOM 2205 C CA . ARG A 1 279 ? 17.650 -15.724 -32.182 1.00 69.31 279 ARG A CA 1
ATOM 2206 C C . ARG A 1 279 ? 18.596 -16.160 -33.308 1.00 69.31 279 ARG A C 1
ATOM 2208 O O . ARG A 1 279 ? 19.808 -16.031 -33.164 1.00 69.31 279 ARG A O 1
ATOM 2215 N N . SER A 1 280 ? 18.065 -16.665 -34.418 1.00 73.12 280 SER A N 1
ATOM 2216 C CA . SER A 1 280 ? 18.860 -17.257 -35.503 1.00 73.12 280 SER A CA 1
ATOM 2217 C C . SER A 1 280 ? 18.647 -16.574 -36.849 1.00 73.12 280 SER A C 1
ATOM 2219 O O . SER A 1 280 ? 19.559 -16.549 -37.671 1.00 73.12 280 SER A O 1
ATOM 2221 N N . THR A 1 281 ? 17.469 -15.986 -37.075 1.00 80.25 281 THR A N 1
ATOM 2222 C CA . THR A 1 281 ? 17.132 -15.317 -38.338 1.00 80.25 281 THR A CA 1
ATOM 2223 C C . THR A 1 281 ? 16.803 -13.857 -38.084 1.00 80.25 281 THR A C 1
ATOM 2225 O O . THR A 1 281 ? 15.909 -13.562 -37.294 1.00 80.25 281 THR A O 1
ATOM 2228 N N . ILE A 1 282 ? 17.493 -12.940 -38.764 1.00 84.75 282 ILE A N 1
ATOM 2229 C CA . ILE A 1 282 ? 17.164 -11.512 -38.725 1.00 84.75 282 ILE A CA 1
ATOM 2230 C C . ILE A 1 282 ? 15.862 -11.289 -39.494 1.00 84.75 282 ILE A C 1
ATOM 2232 O O . ILE A 1 282 ? 15.776 -11.602 -40.679 1.00 84.75 282 ILE A O 1
ATOM 2236 N N . VAL A 1 283 ? 14.855 -10.754 -38.808 1.00 87.25 283 VAL A N 1
ATOM 2237 C CA . VAL A 1 283 ? 13.549 -10.411 -39.386 1.00 87.25 283 VAL A CA 1
ATOM 2238 C C . VAL A 1 283 ? 13.567 -8.975 -39.886 1.00 87.25 283 VAL A C 1
ATOM 2240 O O . VAL A 1 283 ? 13.112 -8.692 -40.992 1.00 87.25 283 VAL A O 1
ATOM 2243 N N . LYS A 1 284 ? 14.103 -8.064 -39.069 1.00 88.50 284 LYS A N 1
ATOM 2244 C CA . LYS A 1 284 ? 14.087 -6.631 -39.344 1.00 88.50 284 LYS A CA 1
ATOM 2245 C C . LYS A 1 284 ? 15.241 -5.934 -38.635 1.00 88.50 284 LYS A C 1
ATOM 2247 O O . LYS A 1 284 ? 15.616 -6.303 -37.526 1.00 88.50 284 LYS A O 1
ATOM 2252 N N . ILE A 1 285 ? 15.777 -4.901 -39.273 1.00 90.31 285 ILE A N 1
ATOM 2253 C CA . ILE A 1 285 ? 16.663 -3.924 -38.638 1.00 90.31 285 ILE A CA 1
ATOM 2254 C C . ILE A 1 285 ? 15.837 -2.652 -38.481 1.00 90.31 285 ILE A C 1
ATOM 2256 O O . ILE A 1 285 ? 15.262 -2.171 -39.460 1.00 90.31 285 ILE A O 1
ATOM 2260 N N . HIS A 1 286 ? 15.709 -2.155 -37.253 1.00 92.12 286 HIS A N 1
ATOM 2261 C CA . HIS A 1 286 ? 14.873 -0.991 -36.967 1.00 92.12 286 HIS A CA 1
ATOM 2262 C C . HIS A 1 286 ? 15.676 0.306 -37.174 1.00 92.12 286 HIS A C 1
ATOM 2264 O O . HIS A 1 286 ? 16.772 0.422 -36.620 1.00 92.12 286 HIS A O 1
ATOM 2270 N N . PRO A 1 287 ? 15.169 1.265 -37.976 1.00 93.00 287 PRO A N 1
ATOM 2271 C CA . PRO A 1 287 ? 15.781 2.584 -38.130 1.00 93.00 287 PRO A CA 1
ATOM 2272 C C . PRO A 1 287 ? 15.900 3.354 -36.800 1.00 93.00 287 PRO A C 1
ATOM 2274 O O . PRO A 1 287 ? 15.023 3.184 -35.948 1.00 93.00 287 PRO A O 1
ATOM 2277 N N . PRO A 1 288 ? 16.918 4.223 -36.624 1.00 91.75 288 PRO A N 1
ATOM 2278 C CA . PRO A 1 288 ? 17.144 4.968 -35.378 1.00 91.75 288 PRO A CA 1
ATOM 2279 C C . PRO A 1 288 ? 15.956 5.830 -34.929 1.00 91.75 288 PRO A C 1
ATOM 2281 O O . PRO A 1 288 ? 15.666 5.893 -33.742 1.00 91.75 288 PRO A O 1
ATOM 2284 N N . ASP A 1 289 ? 15.220 6.416 -35.873 1.00 92.94 289 ASP A N 1
ATOM 2285 C CA . ASP A 1 289 ? 14.053 7.284 -35.665 1.00 92.94 289 ASP A CA 1
ATOM 2286 C C . ASP A 1 289 ? 12.754 6.521 -35.343 1.00 92.94 289 ASP A C 1
ATOM 2288 O O . ASP A 1 289 ? 11.710 7.121 -35.086 1.00 92.94 289 ASP A O 1
ATOM 2292 N N . THR A 1 290 ? 12.796 5.186 -35.345 1.00 92.38 290 THR A N 1
ATOM 2293 C CA . THR A 1 290 ? 11.626 4.356 -35.039 1.00 92.38 290 THR A CA 1
ATOM 2294 C C . THR A 1 290 ? 11.231 4.532 -33.575 1.00 92.38 290 THR A C 1
ATOM 2296 O O . THR A 1 290 ? 12.049 4.335 -32.681 1.00 92.38 290 THR A O 1
ATOM 2299 N N . ALA A 1 291 ? 9.962 4.851 -33.312 1.00 90.94 291 ALA A N 1
ATOM 2300 C CA . ALA A 1 291 ? 9.458 4.973 -31.947 1.00 90.94 291 ALA A CA 1
ATOM 2301 C C . ALA A 1 291 ? 9.482 3.623 -31.217 1.00 90.94 291 ALA A C 1
ATOM 2303 O O . ALA A 1 291 ? 9.039 2.603 -31.759 1.00 90.94 291 ALA A O 1
ATOM 2304 N N . VAL A 1 292 ? 9.907 3.628 -29.957 1.00 89.06 292 VAL A N 1
ATOM 2305 C CA . VAL A 1 292 ? 10.022 2.451 -29.087 1.00 89.06 292 VAL A CA 1
ATOM 2306 C C . VAL A 1 292 ? 8.712 1.663 -29.014 1.00 89.06 292 VAL A C 1
ATOM 2308 O O . VAL A 1 292 ? 8.708 0.436 -29.142 1.00 89.06 292 VAL A O 1
ATOM 2311 N N . ALA A 1 293 ? 7.577 2.357 -28.892 1.00 86.62 293 ALA A N 1
ATOM 2312 C CA . ALA A 1 293 ? 6.257 1.728 -28.840 1.00 86.62 293 ALA A CA 1
ATOM 2313 C C . ALA A 1 293 ? 5.890 0.935 -30.113 1.00 86.62 293 ALA A C 1
ATOM 2315 O O . ALA A 1 293 ? 5.052 0.038 -30.059 1.00 86.62 293 ALA A O 1
ATOM 2316 N N . SER A 1 294 ? 6.512 1.240 -31.256 1.00 84.94 294 SER A N 1
ATOM 2317 C CA . SER A 1 294 ? 6.217 0.595 -32.545 1.00 84.94 294 SER A CA 1
ATOM 2318 C C . SER A 1 294 ? 7.028 -0.678 -32.808 1.00 84.94 294 SER A C 1
ATOM 2320 O O . SER A 1 294 ? 6.669 -1.470 -33.679 1.00 84.94 294 SER A O 1
ATOM 2322 N N . VAL A 1 295 ? 8.096 -0.906 -32.038 1.00 79.56 295 VAL A N 1
ATOM 2323 C CA . VAL A 1 295 ? 8.980 -2.073 -32.185 1.00 79.56 295 VAL A CA 1
ATOM 2324 C C . VAL A 1 295 ? 8.327 -3.353 -31.634 1.00 79.56 295 VAL A C 1
ATOM 2326 O O . VAL A 1 295 ? 8.656 -4.446 -32.078 1.00 79.56 295 VAL A O 1
ATOM 2329 N N . PHE A 1 296 ? 7.347 -3.236 -30.726 1.00 64.44 296 PHE A N 1
AT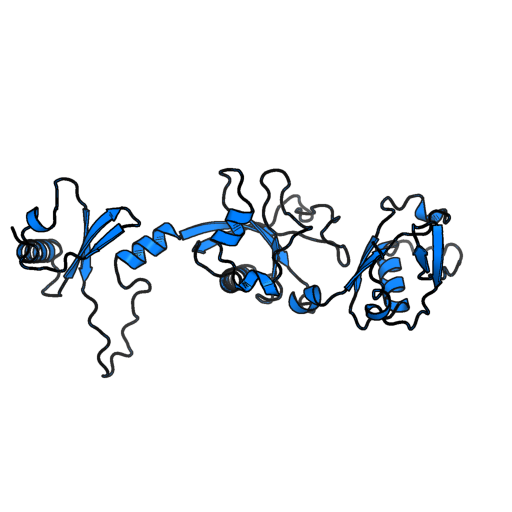OM 2330 C CA . PHE A 1 296 ? 6.731 -4.362 -30.002 1.00 64.44 296 PHE A CA 1
ATOM 2331 C C . PHE A 1 296 ? 5.261 -4.627 -30.369 1.00 64.44 296 PHE A C 1
ATOM 2333 O O . PHE A 1 296 ? 4.426 -4.892 -29.506 1.00 64.44 296 PHE A O 1
ATOM 2340 N N . VAL A 1 297 ? 4.936 -4.610 -31.665 1.00 48.03 297 VAL A N 1
ATOM 2341 C CA . VAL A 1 297 ? 3.630 -5.074 -32.172 1.00 48.03 297 VAL A CA 1
ATOM 2342 C C . VAL A 1 297 ? 3.827 -6.229 -33.152 1.00 48.03 297 VAL A C 1
ATOM 2344 O O . VAL A 1 297 ? 3.476 -6.145 -34.323 1.00 48.03 297 VAL A O 1
ATOM 2347 N N . SER A 1 298 ? 4.392 -7.331 -32.667 1.00 37.66 298 SER A N 1
ATOM 2348 C CA . SER A 1 298 ? 4.149 -8.643 -33.264 1.00 37.66 298 SER A CA 1
ATOM 2349 C C . SER A 1 298 ? 3.806 -9.600 -32.130 1.00 37.66 298 SER A C 1
ATOM 2351 O O . SER A 1 298 ? 4.657 -9.822 -31.267 1.00 37.66 298 SER A O 1
ATOM 2353 N N . PRO A 1 299 ? 2.575 -10.142 -32.065 1.00 34.25 299 PRO A N 1
ATOM 2354 C CA . PRO A 1 299 ? 2.312 -11.245 -31.163 1.00 34.25 299 PRO A CA 1
ATOM 2355 C C . PRO A 1 299 ? 3.257 -12.362 -31.584 1.00 34.25 299 PRO A C 1
ATOM 2357 O O . PRO A 1 299 ? 3.274 -12.753 -32.754 1.00 34.25 299 PRO A O 1
ATOM 2360 N N . SER A 1 300 ? 4.066 -12.840 -30.646 1.00 29.77 300 SER A N 1
ATOM 2361 C CA . SER A 1 300 ? 4.737 -14.124 -30.775 1.00 29.77 300 SER A CA 1
ATOM 2362 C C . SER A 1 300 ? 3.676 -15.123 -31.236 1.00 29.77 300 SER A C 1
ATOM 2364 O O . SER A 1 300 ? 2.732 -15.412 -30.500 1.00 29.77 300 SER A O 1
ATOM 2366 N N . ALA A 1 301 ? 3.750 -15.536 -32.502 1.00 25.34 301 ALA A N 1
ATOM 2367 C CA . ALA A 1 301 ? 2.884 -16.573 -33.037 1.00 25.34 301 ALA A CA 1
ATOM 2368 C C . ALA A 1 301 ? 3.078 -17.852 -32.189 1.00 25.34 301 ALA A C 1
ATOM 2370 O O . ALA A 1 301 ? 4.185 -18.047 -31.679 1.00 25.34 301 ALA A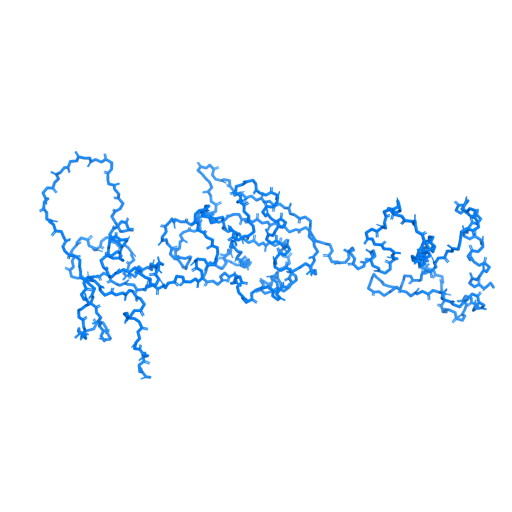 O 1
ATOM 2371 N N . PRO A 1 302 ? 2.011 -18.649 -31.994 1.00 32.06 302 PRO A N 1
ATOM 2372 C CA . PRO A 1 302 ? 1.937 -19.726 -31.003 1.00 32.06 302 PRO A CA 1
ATOM 2373 C C . PRO A 1 302 ? 3.008 -20.809 -31.154 1.00 32.06 302 PRO A C 1
ATOM 2375 O O . PRO A 1 302 ? 3.455 -21.054 -32.300 1.00 32.06 302 PRO A O 1
#

Organism: Aphanomyces astaci (NCBI:txid112090)

pLDDT: mean 79.83, std 16.77, range [25.34, 96.81]